Protein AF-A0A3A0BSH3-F1 (afdb_monomer_lite)

pLDDT: mean 90.12, std 13.42, range [35.97, 98.81]

Radius of gyration: 23.19 Å; chains: 1; bounding box: 46×60×59 Å

Structure (mmCIF, N/CA/C/O backbone):
data_AF-A0A3A0BSH3-F1
#
_entry.id   AF-A0A3A0BSH3-F1
#
loop_
_atom_site.group_PDB
_atom_site.id
_atom_site.type_symbol
_atom_site.label_atom_id
_atom_site.label_alt_id
_atom_site.label_comp_id
_atom_site.label_asym_id
_atom_site.label_entity_id
_atom_site.label_seq_id
_atom_site.pdbx_PDB_ins_code
_atom_site.Cartn_x
_atom_site.Cartn_y
_atom_site.Cartn_z
_atom_site.occupancy
_atom_site.B_iso_or_equiv
_atom_site.auth_seq_id
_atom_site.auth_comp_id
_atom_site.auth_asym_id
_atom_site.auth_atom_id
_atom_site.pdbx_PDB_model_num
ATOM 1 N N . TYR A 1 1 ? -1.072 -22.127 4.370 1.00 87.81 1 TYR A N 1
ATOM 2 C CA . TYR A 1 1 ? -0.669 -20.918 5.108 1.00 87.81 1 TYR A CA 1
ATOM 3 C C . TYR A 1 1 ? -0.714 -21.246 6.590 1.00 87.81 1 TYR A C 1
ATOM 5 O O . TYR A 1 1 ? -1.769 -21.129 7.189 1.00 87.81 1 TYR A O 1
ATOM 13 N N . GLY A 1 2 ? 0.358 -21.848 7.117 1.00 93.25 2 GLY A N 1
ATOM 14 C CA . GLY A 1 2 ? 0.383 -22.326 8.503 1.00 93.25 2 GLY A CA 1
ATOM 15 C C . GLY A 1 2 ? 0.693 -21.194 9.475 1.00 93.25 2 GLY A C 1
ATOM 16 O O . GLY A 1 2 ? 1.572 -20.386 9.187 1.00 93.25 2 GLY A O 1
ATOM 17 N N . ASP A 1 3 ? -0.007 -21.182 10.603 1.00 94.06 3 ASP A N 1
ATOM 18 C CA . ASP A 1 3 ? 0.190 -20.275 11.732 1.00 94.06 3 ASP A CA 1
ATOM 19 C C . ASP A 1 3 ? -0.023 -21.068 13.030 1.00 94.06 3 ASP A C 1
ATOM 21 O O . ASP A 1 3 ? -0.877 -21.957 13.085 1.00 94.06 3 ASP A O 1
ATOM 25 N N . SER A 1 4 ? 0.800 -20.808 14.042 1.00 94.75 4 SER A N 1
ATOM 26 C CA . SER A 1 4 ? 0.776 -21.496 15.334 1.00 94.75 4 SER A CA 1
ATOM 27 C C . SER A 1 4 ? 0.243 -20.631 16.477 1.00 94.75 4 SER A C 1
ATOM 29 O O . SER A 1 4 ? 0.078 -21.146 17.586 1.00 94.75 4 SER A O 1
ATOM 31 N N . ASN A 1 5 ? -0.043 -19.347 16.238 1.00 94.25 5 ASN A N 1
ATOM 32 C CA . ASN A 1 5 ? -0.574 -18.436 17.244 1.00 94.25 5 ASN A CA 1
ATOM 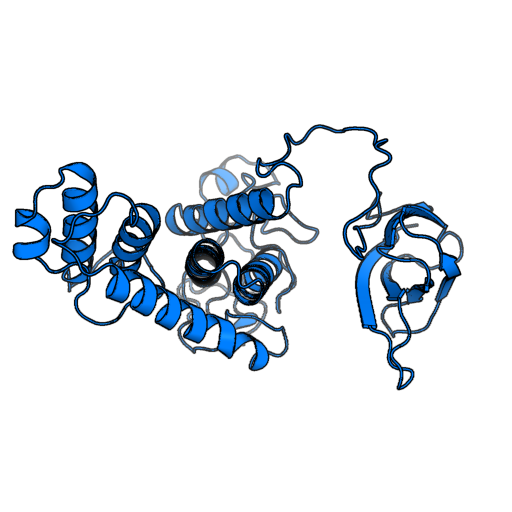33 C C . ASN A 1 5 ? -1.798 -17.699 16.702 1.00 94.25 5 ASN A C 1
ATOM 35 O O . ASN A 1 5 ? -1.663 -16.861 15.836 1.00 94.25 5 ASN A O 1
ATOM 39 N N . PHE A 1 6 ? -2.968 -17.957 17.288 1.00 95.81 6 PHE A N 1
ATOM 40 C CA . PHE A 1 6 ? -4.233 -17.353 16.846 1.00 95.81 6 PHE A CA 1
ATOM 41 C C . PHE A 1 6 ? -4.660 -16.136 17.681 1.00 95.81 6 PHE A C 1
ATOM 43 O O . PHE A 1 6 ? -5.832 -15.749 17.737 1.00 95.81 6 PHE A O 1
ATOM 50 N N . GLY A 1 7 ? -3.738 -15.609 18.489 1.00 96.19 7 GLY A N 1
ATOM 51 C CA . GLY A 1 7 ? -4.041 -14.596 19.488 1.00 96.19 7 GLY A CA 1
ATOM 52 C C . GLY A 1 7 ? -4.555 -13.297 18.872 1.00 96.19 7 GLY A C 1
ATOM 53 O O . GLY A 1 7 ? -5.453 -12.669 19.445 1.00 96.19 7 GLY A O 1
ATOM 54 N N . ASP A 1 8 ? -3.986 -12.887 17.751 1.00 97.19 8 ASP A N 1
ATOM 55 C CA . ASP A 1 8 ? -4.348 -11.692 17.004 1.00 97.19 8 ASP A CA 1
ATOM 56 C C . ASP A 1 8 ? -5.593 -11.887 16.133 1.00 97.19 8 ASP A C 1
ATOM 58 O O . ASP A 1 8 ? -6.403 -10.961 16.063 1.00 97.19 8 ASP A O 1
ATOM 62 N N . GLU A 1 9 ? -5.851 -13.085 15.602 1.00 98.06 9 GLU A N 1
ATOM 63 C CA . GLU A 1 9 ? -7.127 -13.437 14.962 1.00 98.06 9 GLU A CA 1
ATOM 64 C C . GLU A 1 9 ? -8.279 -13.274 15.945 1.00 98.06 9 GLU A C 1
ATOM 66 O O . GLU A 1 9 ? -9.290 -12.653 15.620 1.00 98.06 9 GLU A O 1
ATOM 71 N N . PHE A 1 10 ? -8.125 -13.769 17.179 1.00 98.00 10 PHE A N 1
ATOM 72 C CA . PHE A 1 10 ? -9.147 -13.577 18.205 1.00 98.00 10 PHE A CA 1
ATOM 73 C C . PHE A 1 10 ? -9.317 -12.099 18.585 1.00 98.00 10 PHE A C 1
ATOM 75 O O . PHE A 1 10 ? -10.436 -11.685 18.888 1.00 98.00 10 PHE A O 1
ATOM 82 N N . GLN A 1 11 ? -8.246 -11.289 18.570 1.00 97.94 11 GLN A N 1
ATOM 83 C CA . GLN A 1 11 ? -8.361 -9.837 18.791 1.00 97.94 11 GLN A CA 1
ATOM 84 C C . GLN A 1 11 ? -9.148 -9.164 17.663 1.00 97.94 11 GLN A C 1
ATOM 86 O O . GLN A 1 11 ? -10.048 -8.369 17.936 1.00 97.94 11 GLN A O 1
ATOM 91 N N . TRP A 1 12 ? -8.838 -9.502 16.410 1.00 98.56 12 TRP A N 1
ATOM 92 C CA . TRP A 1 12 ? -9.545 -8.973 15.250 1.00 98.56 12 TRP A CA 1
ATOM 93 C C . TRP A 1 12 ? -11.021 -9.385 15.267 1.00 98.56 12 TRP A C 1
ATOM 95 O O . TRP A 1 12 ? -11.895 -8.523 15.192 1.00 98.56 12 TRP A O 1
ATOM 105 N N . ALA A 1 13 ? -11.314 -10.668 15.483 1.00 98.69 13 ALA A N 1
ATOM 106 C CA . ALA A 1 13 ? -12.681 -11.175 15.559 1.00 98.69 13 ALA A CA 1
ATOM 107 C C . ALA A 1 13 ? -13.500 -10.484 16.661 1.00 98.69 13 ALA A C 1
ATOM 109 O O . ALA A 1 13 ? -14.645 -10.099 16.428 1.00 98.69 13 ALA A O 1
ATOM 110 N N . ALA A 1 14 ? -12.915 -10.277 17.845 1.00 98.50 14 ALA A N 1
ATOM 111 C CA . ALA A 1 14 ? -13.583 -9.574 18.937 1.00 98.50 14 ALA A CA 1
ATOM 112 C C . ALA A 1 14 ? -13.917 -8.120 18.578 1.00 98.50 14 ALA A C 1
ATOM 114 O O . ALA A 1 14 ? -15.020 -7.661 18.880 1.00 98.50 14 ALA A O 1
ATOM 115 N N . ALA A 1 15 ? -13.001 -7.417 17.903 1.00 98.38 15 ALA A N 1
ATOM 116 C CA . ALA A 1 15 ? -13.237 -6.062 17.416 1.00 98.38 15 ALA A CA 1
ATOM 117 C C . ALA A 1 15 ? -14.418 -6.013 16.434 1.00 98.38 15 ALA A C 1
ATOM 119 O O . ALA A 1 15 ? -15.350 -5.236 16.643 1.00 98.38 15 ALA A O 1
ATOM 120 N N . GLU A 1 16 ? -14.419 -6.866 15.407 1.00 98.62 16 GLU A N 1
ATOM 121 C CA . GLU A 1 16 ? -15.466 -6.861 14.374 1.00 98.62 16 GLU A CA 1
ATOM 122 C C . GLU A 1 16 ? -16.836 -7.272 14.926 1.00 98.62 16 GLU A C 1
ATOM 124 O O . GLU A 1 16 ? -17.854 -6.632 14.636 1.00 98.62 16 GLU A O 1
ATOM 129 N N . LEU A 1 17 ? -16.875 -8.307 15.773 1.00 98.56 17 LEU A N 1
ATOM 130 C CA . LEU A 1 17 ? -18.110 -8.760 16.413 1.00 98.56 17 LEU A CA 1
ATOM 131 C C . LEU A 1 17 ? -18.678 -7.682 17.336 1.00 98.56 17 LEU A C 1
ATOM 133 O O . LEU A 1 17 ? -19.883 -7.433 17.309 1.00 98.56 17 LEU A O 1
ATOM 137 N N . PHE A 1 18 ? -17.831 -6.993 18.101 1.00 98.19 18 PHE A N 1
ATOM 138 C CA . PHE A 1 18 ? -18.258 -5.872 18.934 1.00 98.19 18 PHE A CA 1
ATOM 139 C C . PHE A 1 18 ? -18.785 -4.697 18.109 1.00 98.19 18 PHE A C 1
ATOM 141 O O . PHE A 1 18 ? -19.864 -4.180 18.399 1.00 98.19 18 PHE A O 1
ATOM 148 N N . ILE A 1 19 ? -18.073 -4.295 17.052 1.00 98.00 19 ILE A N 1
ATOM 149 C CA . ILE A 1 19 ? -18.507 -3.211 16.160 1.00 98.00 19 ILE A CA 1
ATOM 150 C C . ILE A 1 19 ? -19.887 -3.517 15.575 1.00 98.00 19 ILE A C 1
ATOM 152 O O . ILE A 1 19 ? -20.744 -2.627 15.564 1.00 98.00 19 ILE A O 1
ATOM 156 N N . THR A 1 20 ? -20.090 -4.760 15.133 1.00 97.88 20 THR A N 1
ATOM 157 C CA . THR A 1 20 ? -21.297 -5.218 14.437 1.00 97.88 20 THR A CA 1
ATOM 158 C C . THR A 1 20 ? -22.486 -5.380 15.378 1.00 97.88 20 THR A C 1
ATOM 160 O O . THR A 1 20 ? -23.580 -4.907 15.085 1.00 97.88 20 THR A O 1
ATOM 163 N N . THR A 1 21 ? -22.285 -6.048 16.513 1.00 97.06 21 THR A N 1
ATOM 164 C CA . THR A 1 21 ? -23.382 -6.456 17.409 1.00 97.06 21 THR A CA 1
ATOM 165 C C . THR A 1 21 ? -23.625 -5.484 18.557 1.00 97.06 21 THR A C 1
ATOM 167 O O . THR A 1 21 ? -24.681 -5.535 19.179 1.00 97.06 21 THR A O 1
ATOM 170 N N . LYS A 1 22 ? -22.645 -4.621 18.857 1.00 94.81 22 LYS A N 1
ATOM 171 C CA . LYS A 1 22 ? -22.602 -3.766 20.054 1.00 94.81 22 LYS A CA 1
ATOM 172 C C . LYS A 1 22 ? -22.631 -4.541 21.378 1.00 94.81 22 LYS A C 1
ATOM 174 O O . LYS A 1 22 ? -22.924 -3.954 22.413 1.00 94.81 22 LYS A O 1
ATOM 179 N N . ALA A 1 23 ? -22.323 -5.840 21.362 1.00 96.88 23 ALA A N 1
ATOM 180 C CA . ALA A 1 23 ? -22.289 -6.663 22.565 1.00 96.88 23 ALA A CA 1
ATOM 181 C C . ALA A 1 23 ? -20.902 -6.633 23.228 1.00 96.88 23 ALA A C 1
ATOM 183 O O . ALA A 1 23 ? -19.929 -7.176 22.696 1.00 96.88 23 ALA A O 1
ATOM 184 N N . ASP A 1 24 ? -20.829 -6.058 24.431 1.00 96.88 24 ASP A N 1
ATOM 185 C CA . ASP A 1 24 ? -19.594 -5.940 25.225 1.00 96.88 24 ASP A CA 1
ATOM 186 C C . ASP A 1 24 ? -18.953 -7.300 25.548 1.00 96.88 24 ASP A C 1
ATOM 188 O O . ASP A 1 24 ? -17.743 -7.394 25.759 1.00 96.88 24 ASP A O 1
ATOM 192 N N . SER A 1 25 ? -19.738 -8.384 25.532 1.00 97.31 25 SER A N 1
ATOM 193 C CA . SER A 1 25 ? -19.260 -9.745 25.790 1.00 97.31 25 SER A CA 1
ATOM 194 C C . SER A 1 25 ? -18.081 -10.147 24.903 1.00 97.31 25 SER A C 1
ATOM 196 O O . SER A 1 25 ? -17.217 -10.894 25.356 1.00 97.31 25 SER A O 1
ATOM 198 N N . PHE A 1 26 ? -18.002 -9.643 23.667 1.00 98.00 26 PHE A N 1
ATOM 199 C CA . PHE A 1 26 ? -16.907 -9.976 22.753 1.00 98.00 26 PHE A CA 1
ATOM 200 C C . PHE A 1 26 ? -15.578 -9.334 23.164 1.00 98.00 26 PHE A C 1
ATOM 202 O O . PHE A 1 26 ? -14.556 -10.019 23.179 1.00 98.00 26 PHE A O 1
ATOM 209 N N . ILE A 1 27 ? -15.587 -8.062 23.574 1.00 96.88 27 ILE A N 1
ATOM 210 C CA . ILE A 1 27 ? -14.370 -7.370 24.031 1.00 96.88 27 ILE A CA 1
ATOM 211 C C . ILE A 1 27 ? -13.966 -7.759 25.457 1.00 96.88 27 ILE A C 1
ATOM 213 O O . ILE A 1 27 ? -12.786 -7.684 25.798 1.00 96.88 27 ILE A O 1
ATOM 217 N N . VAL A 1 28 ? -14.920 -8.224 26.273 1.00 95.69 28 VAL A N 1
ATOM 218 C CA . VAL A 1 28 ? -14.643 -8.832 27.584 1.00 95.69 28 VAL A CA 1
ATOM 219 C C . VAL A 1 28 ? -13.989 -10.203 27.418 1.00 95.69 28 VAL A C 1
ATOM 221 O O . VAL A 1 28 ? -12.996 -10.488 28.084 1.00 95.69 28 VAL A O 1
ATOM 224 N N . ALA A 1 29 ? -14.507 -11.044 26.514 1.00 96.19 29 ALA A N 1
ATOM 225 C CA . ALA A 1 29 ? -13.933 -12.362 26.241 1.00 96.19 29 ALA A CA 1
ATOM 226 C C . ALA A 1 29 ? -12.514 -12.261 25.662 1.00 96.19 29 ALA A C 1
ATOM 228 O O . ALA A 1 29 ? -11.638 -13.061 25.997 1.00 96.19 29 ALA A O 1
ATOM 229 N N . ARG A 1 30 ? -12.269 -11.261 24.810 1.00 97.44 30 ARG A N 1
ATOM 230 C CA . ARG A 1 30 ? -10.948 -10.985 24.253 1.00 97.44 30 ARG A CA 1
ATOM 231 C C . ARG A 1 30 ? -10.760 -9.488 24.054 1.00 97.44 30 ARG A C 1
ATOM 233 O O . ARG A 1 30 ? -11.388 -8.897 23.188 1.00 97.44 30 ARG A O 1
ATOM 240 N N . ASN A 1 31 ? -9.826 -8.899 24.799 1.00 97.12 31 ASN A N 1
ATOM 241 C CA . ASN A 1 31 ? -9.487 -7.486 24.647 1.00 97.12 31 ASN A CA 1
ATOM 242 C C . ASN A 1 31 ? -8.853 -7.226 23.260 1.00 97.12 31 ASN A C 1
ATOM 244 O O . ASN A 1 31 ? -7.717 -7.665 23.040 1.00 97.12 31 ASN A O 1
ATOM 248 N N . PRO A 1 32 ? -9.518 -6.483 22.352 1.00 97.38 32 PRO A N 1
ATOM 249 C CA . PRO A 1 32 ? -8.989 -6.210 21.017 1.00 97.38 32 PRO A CA 1
ATOM 250 C C . PRO A 1 32 ? -7.829 -5.199 21.020 1.00 97.38 32 PRO A C 1
ATOM 252 O O . PRO A 1 32 ? -7.179 -5.016 20.000 1.00 97.38 32 PRO A O 1
ATOM 255 N N . LEU A 1 33 ? -7.559 -4.533 22.151 1.00 97.44 33 LEU A N 1
ATOM 256 C CA . LEU A 1 33 ? -6.495 -3.531 22.318 1.00 97.44 33 LEU A CA 1
ATOM 257 C C . LEU A 1 33 ? -5.258 -4.064 23.058 1.00 97.44 33 LEU A C 1
ATOM 259 O O . LEU A 1 33 ? -4.375 -3.286 23.441 1.00 97.44 33 LEU A O 1
ATOM 263 N N . ALA A 1 34 ? -5.207 -5.377 23.300 1.00 95.62 34 ALA A N 1
ATOM 264 C CA . ALA A 1 34 ? -4.130 -6.023 24.035 1.00 95.62 34 ALA A CA 1
ATOM 265 C C . ALA A 1 34 ? -2.830 -6.104 23.217 1.00 95.62 34 ALA A C 1
ATOM 267 O O . ALA A 1 34 ? -2.822 -6.541 22.070 1.00 95.62 34 ALA A O 1
ATOM 268 N N . GLY A 1 35 ? -1.706 -5.769 23.856 1.00 93.75 35 GLY A N 1
ATOM 269 C CA . GLY A 1 35 ? -0.375 -5.881 23.256 1.00 93.75 35 GLY A CA 1
ATOM 270 C C . GLY A 1 35 ? -0.015 -4.738 22.302 1.00 93.75 35 GLY A C 1
ATOM 271 O O . GLY A 1 35 ? -0.539 -3.622 22.393 1.00 93.75 35 GLY A O 1
ATOM 272 N N . SER A 1 36 ? 0.953 -5.012 21.427 1.00 94.75 36 SER A N 1
ATOM 273 C CA . SER A 1 36 ? 1.423 -4.105 20.380 1.00 94.75 36 SER A CA 1
ATOM 274 C C . SER A 1 36 ? 0.796 -4.448 19.029 1.00 94.75 36 SER A C 1
ATOM 276 O O . SER A 1 36 ? 0.362 -5.572 18.785 1.00 94.75 36 SER A O 1
ATOM 278 N N . PHE A 1 37 ? 0.768 -3.460 18.139 1.00 96.88 37 PHE A N 1
ATOM 279 C CA . PHE A 1 37 ? 0.221 -3.599 16.794 1.00 96.88 37 PHE A CA 1
ATOM 280 C C . PHE A 1 37 ? 1.342 -3.500 15.769 1.00 96.88 37 PHE A C 1
ATOM 282 O O . PHE A 1 37 ? 2.171 -2.590 15.843 1.00 96.88 37 PHE A O 1
ATOM 289 N N . GLY A 1 38 ? 1.358 -4.447 14.836 1.00 94.00 38 GLY A N 1
ATOM 290 C CA . GLY A 1 38 ? 2.271 -4.470 13.698 1.00 94.00 38 GLY A CA 1
ATOM 291 C C . GLY A 1 38 ? 1.574 -4.075 12.400 1.00 94.00 38 GLY A C 1
ATOM 292 O O . GLY A 1 38 ? 0.361 -3.892 12.356 1.00 94.00 38 GLY A O 1
ATOM 293 N N . VAL A 1 39 ? 2.349 -3.955 11.324 1.00 94.75 39 VAL A N 1
ATOM 294 C CA . VAL A 1 39 ? 1.785 -3.879 9.970 1.00 94.75 39 VAL A CA 1
ATOM 295 C C . VAL A 1 39 ? 1.094 -5.214 9.666 1.00 94.75 39 VAL A C 1
ATOM 297 O O . VAL A 1 39 ? 1.717 -6.254 9.895 1.00 94.75 39 VAL A O 1
ATOM 300 N N . PRO A 1 40 ? -0.156 -5.215 9.170 1.00 94.75 40 PRO A N 1
ATOM 301 C CA . PRO A 1 40 ? -0.875 -6.457 8.953 1.00 94.75 40 PRO A CA 1
ATOM 302 C C . PRO A 1 40 ? -0.264 -7.287 7.820 1.00 94.75 40 PRO A C 1
ATOM 304 O O . PRO A 1 40 ? 0.194 -6.759 6.804 1.00 94.75 40 PRO A O 1
ATOM 307 N N . TRP A 1 41 ? -0.305 -8.603 7.995 1.00 93.56 41 TRP A N 1
ATOM 308 C CA . TRP A 1 41 ? -0.021 -9.620 6.983 1.00 93.56 41 TRP A CA 1
ATOM 309 C C . TRP A 1 41 ? -0.931 -10.831 7.235 1.00 93.56 41 TRP A C 1
ATOM 311 O O . TRP A 1 41 ? -1.762 -10.808 8.137 1.00 93.56 41 TRP A O 1
ATOM 321 N N . TRP A 1 42 ? -0.838 -11.880 6.416 1.00 93.00 42 TRP A N 1
ATOM 322 C CA . TRP A 1 42 ? -1.838 -12.957 6.444 1.00 93.00 42 TRP A CA 1
ATOM 323 C C . TRP A 1 42 ? -1.876 -13.781 7.744 1.00 93.00 42 TRP A C 1
ATOM 325 O O . TRP A 1 42 ? -2.918 -14.367 8.004 1.00 93.00 42 TRP A O 1
ATOM 335 N N . GLY A 1 43 ? -0.789 -13.832 8.522 1.00 93.62 43 GLY A N 1
ATOM 336 C CA . GLY A 1 43 ? -0.722 -14.462 9.857 1.00 93.62 43 GLY A CA 1
ATOM 337 C C . GLY A 1 43 ? -0.409 -13.450 10.964 1.00 93.62 43 GLY A C 1
ATOM 338 O O . GLY A 1 43 ? 0.316 -13.737 11.906 1.00 93.62 43 GLY A O 1
ATOM 339 N N . GLY A 1 44 ? -0.797 -12.191 10.751 1.00 96.19 44 GLY A N 1
ATOM 340 C CA . GLY A 1 44 ? -0.593 -11.098 11.694 1.00 96.19 44 GLY A CA 1
ATOM 341 C C . GLY A 1 44 ? -1.649 -10.030 11.471 1.00 96.19 44 GLY A C 1
ATOM 342 O O . GLY A 1 44 ? -1.437 -9.113 10.677 1.00 96.19 44 GLY A O 1
ATOM 343 N N . VAL A 1 45 ? -2.799 -10.155 12.128 1.00 97.25 45 VAL A N 1
ATOM 344 C CA . VAL A 1 45 ? -4.049 -9.487 11.721 1.00 97.25 45 VAL A CA 1
ATOM 345 C C . VAL A 1 45 ? -4.631 -8.520 12.752 1.00 97.25 45 VAL A C 1
ATOM 347 O O . VAL A 1 45 ? -5.605 -7.830 12.452 1.00 97.25 45 VAL A O 1
ATOM 350 N N . ASN A 1 46 ? -4.040 -8.383 13.944 1.00 96.25 46 ASN A N 1
ATOM 351 C CA . ASN A 1 46 ? -4.617 -7.537 15.004 1.00 96.25 46 ASN A CA 1
ATOM 352 C C . ASN A 1 46 ? -4.810 -6.066 14.595 1.00 96.25 46 ASN A C 1
ATOM 354 O O . ASN A 1 46 ? -5.765 -5.417 15.026 1.00 96.25 46 ASN A O 1
ATOM 358 N N . ALA A 1 47 ? -3.938 -5.534 13.737 1.00 97.94 47 ALA A N 1
ATOM 359 C CA . ALA A 1 47 ? -4.058 -4.170 13.239 1.00 97.94 47 ALA A CA 1
ATOM 360 C C . ALA A 1 47 ? -5.304 -3.951 12.367 1.00 97.94 47 ALA A C 1
ATOM 362 O O . ALA A 1 47 ? -5.806 -2.831 12.330 1.00 97.94 47 ALA A O 1
ATOM 363 N N . LEU A 1 48 ? -5.853 -4.994 11.732 1.00 98.31 48 LEU A N 1
ATOM 364 C CA . LEU A 1 48 ? -7.106 -4.888 10.978 1.00 98.31 48 LEU A CA 1
ATOM 365 C C . LEU A 1 48 ? -8.269 -4.529 11.912 1.00 98.31 48 LEU A C 1
ATOM 367 O O . LEU A 1 48 ? -8.983 -3.562 11.654 1.00 98.31 48 LEU A O 1
ATOM 371 N N . GLY A 1 49 ? -8.375 -5.210 13.058 1.00 98.06 49 GLY A N 1
ATOM 372 C CA . GLY A 1 49 ? -9.364 -4.875 14.087 1.00 98.06 49 GLY A CA 1
ATOM 373 C C . GLY A 1 49 ? -9.162 -3.476 14.668 1.00 98.06 49 GLY A C 1
ATOM 374 O O . GLY A 1 49 ? -10.130 -2.748 14.892 1.00 98.06 49 GLY A O 1
ATOM 375 N N . LEU A 1 50 ? -7.906 -3.051 14.850 1.00 98.50 50 LEU A N 1
ATOM 376 C CA . LEU A 1 50 ? -7.593 -1.684 15.271 1.00 98.50 50 LEU A CA 1
ATOM 377 C C . LEU A 1 50 ? -8.079 -0.637 14.255 1.00 98.50 50 LEU A C 1
ATOM 379 O O . LEU A 1 50 ? -8.607 0.398 14.666 1.00 98.50 50 LEU A O 1
ATOM 383 N N . TYR A 1 51 ? -7.922 -0.887 12.952 1.00 98.31 51 TYR A N 1
ATOM 384 C CA . TYR A 1 51 ? -8.390 0.023 11.900 1.00 98.31 51 TYR A CA 1
ATOM 385 C C . TYR A 1 51 ? -9.916 0.136 11.897 1.00 98.31 51 TYR A C 1
ATOM 387 O O . TYR A 1 51 ? -10.439 1.252 11.886 1.00 98.31 51 TYR A O 1
ATOM 395 N N . SER A 1 52 ? -10.631 -0.986 11.997 1.00 98.19 52 SER A N 1
ATOM 396 C CA . SER A 1 52 ? -12.096 -0.997 12.090 1.00 98.19 52 SER A CA 1
ATOM 397 C C . SER A 1 52 ? -12.590 -0.241 13.326 1.00 98.19 52 SER A C 1
ATOM 399 O O . SER A 1 52 ? -13.484 0.603 13.233 1.00 98.19 52 SER A O 1
ATOM 401 N N . LEU A 1 53 ? -11.956 -0.454 14.483 1.00 98.12 53 LEU A N 1
ATOM 402 C CA . LEU A 1 53 ? -12.268 0.285 15.711 1.00 98.12 53 LEU A CA 1
ATOM 403 C C . LEU A 1 53 ? -12.003 1.789 15.566 1.00 98.12 53 LEU A C 1
ATOM 405 O O . LEU A 1 53 ? -12.808 2.604 16.016 1.00 98.12 53 LEU A O 1
ATOM 409 N N . ALA A 1 54 ? -10.899 2.176 14.924 1.00 97.31 54 ALA A N 1
ATOM 410 C CA . ALA A 1 54 ? -10.582 3.577 14.667 1.00 97.31 54 ALA A CA 1
ATOM 411 C C . ALA A 1 54 ? -11.610 4.239 13.736 1.00 97.31 54 ALA A C 1
ATOM 413 O O . ALA A 1 54 ? -12.044 5.360 14.010 1.00 97.31 54 ALA A O 1
ATOM 414 N N . PHE A 1 55 ? -12.038 3.539 12.683 1.00 96.12 55 PHE A N 1
ATOM 415 C CA . PHE A 1 55 ? -13.047 4.022 11.742 1.00 96.12 55 PHE A CA 1
ATOM 416 C C . PHE A 1 55 ? -14.418 4.206 12.409 1.00 96.12 55 PHE A C 1
ATOM 418 O O . PHE A 1 55 ? -15.064 5.241 12.244 1.00 96.12 55 PHE A O 1
ATOM 425 N N . HIS A 1 56 ? -14.838 3.247 13.236 1.00 96.06 56 HIS A N 1
ATOM 426 C CA . HIS A 1 56 ? -16.127 3.288 13.930 1.00 96.06 56 HIS A CA 1
ATOM 427 C C . HIS A 1 56 ? -16.104 4.045 15.266 1.00 96.06 56 HIS A C 1
ATOM 429 O O . HIS A 1 56 ? -17.115 4.050 15.968 1.00 96.06 56 HIS A O 1
ATOM 435 N N . ARG A 1 57 ? -14.996 4.718 15.611 1.00 94.44 57 ARG A N 1
ATOM 436 C CA . ARG A 1 57 ? -14.730 5.302 16.940 1.00 94.44 57 ARG A CA 1
ATOM 437 C C . ARG A 1 57 ? -15.854 6.178 17.493 1.00 94.44 57 ARG A C 1
ATOM 439 O O . ARG A 1 57 ? -16.115 6.132 18.689 1.00 94.44 57 ARG A O 1
ATOM 446 N N . ALA A 1 58 ? -16.519 6.961 16.644 1.00 92.06 58 ALA A N 1
ATOM 447 C CA . ALA A 1 58 ? -17.616 7.844 17.056 1.00 92.06 58 ALA A CA 1
ATOM 448 C C . ALA A 1 58 ? -18.889 7.090 17.490 1.00 92.06 58 ALA A C 1
ATOM 450 O O . ALA A 1 58 ? -19.710 7.642 18.214 1.00 92.06 58 ALA A O 1
ATOM 451 N N . ALA A 1 59 ? -19.050 5.842 17.047 1.00 92.00 59 ALA A N 1
ATOM 452 C CA . ALA A 1 59 ? -20.185 4.975 17.355 1.00 92.00 59 ALA A CA 1
ATOM 453 C C . ALA A 1 59 ? -19.831 3.876 18.375 1.00 92.00 59 ALA A C 1
ATOM 455 O O . ALA A 1 59 ? -20.596 2.920 18.542 1.00 92.00 59 ALA A O 1
ATOM 456 N N . LEU A 1 60 ? -18.657 3.963 19.011 1.00 92.88 60 LEU A N 1
ATOM 457 C CA . LEU A 1 60 ? -18.269 3.069 20.098 1.00 92.88 60 LEU A CA 1
ATOM 458 C C . LEU A 1 60 ? -18.761 3.658 21.425 1.00 92.88 60 LEU A C 1
ATOM 460 O O . LEU A 1 60 ? -18.611 4.852 21.675 1.00 92.88 60 LEU A O 1
ATOM 464 N N . GLY A 1 61 ? -19.366 2.817 22.264 1.00 88.56 61 GLY A N 1
ATOM 465 C CA . GLY A 1 61 ? -19.744 3.191 23.626 1.00 88.56 61 GLY A CA 1
ATOM 466 C C . GLY A 1 61 ? -18.534 3.269 24.564 1.00 88.56 61 GLY A C 1
ATOM 467 O O . GLY A 1 61 ? -17.395 3.031 24.167 1.00 88.56 61 GLY A O 1
ATOM 468 N N . SER A 1 62 ? -18.786 3.535 25.845 1.00 92.50 62 SER A N 1
ATOM 469 C CA . SER A 1 62 ? -17.747 3.615 26.885 1.00 92.50 62 SER A CA 1
ATOM 470 C C . SER A 1 62 ? -17.091 2.274 27.234 1.00 92.50 62 SER A C 1
ATOM 472 O O . SER A 1 62 ? -16.155 2.249 28.027 1.00 92.50 62 SER A O 1
ATOM 474 N N . ALA A 1 63 ? -17.576 1.166 26.670 1.00 93.69 63 ALA A N 1
ATOM 475 C CA . ALA A 1 63 ? -17.073 -0.179 26.938 1.00 93.69 63 ALA A CA 1
ATOM 476 C C . ALA A 1 63 ? -15.652 -0.425 26.397 1.00 93.69 63 ALA A C 1
ATOM 478 O O . ALA A 1 63 ? -14.989 -1.372 26.814 1.00 93.69 63 ALA A O 1
ATOM 479 N N . ILE A 1 64 ? -15.161 0.428 25.489 1.00 96.00 64 ILE A N 1
ATOM 480 C CA . ILE A 1 64 ? -13.820 0.323 24.912 1.00 96.00 64 ILE A CA 1
ATOM 481 C C . ILE A 1 64 ? -13.077 1.660 24.960 1.00 96.00 64 ILE A C 1
ATOM 483 O O . ILE A 1 64 ? -13.643 2.728 24.724 1.00 96.00 64 ILE A O 1
ATOM 487 N N . ASP A 1 65 ? -11.776 1.599 25.242 1.00 96.56 65 ASP A N 1
ATOM 488 C CA . ASP A 1 65 ? -10.928 2.784 25.338 1.00 96.56 65 ASP A CA 1
ATOM 489 C C . ASP A 1 65 ? -10.602 3.360 23.948 1.00 96.56 65 ASP A C 1
ATOM 491 O O . ASP A 1 65 ? -9.680 2.934 23.243 1.00 96.56 65 ASP A O 1
ATOM 495 N N . THR A 1 66 ? -11.362 4.386 23.563 1.00 96.25 66 THR A N 1
ATOM 496 C CA . THR A 1 66 ? -11.169 5.109 22.300 1.00 96.25 66 THR A CA 1
ATOM 497 C C . THR A 1 66 ? -9.872 5.918 22.248 1.00 96.25 66 THR A C 1
ATOM 499 O O . THR A 1 66 ? -9.347 6.145 21.154 1.00 96.25 66 THR A O 1
ATOM 502 N N . THR A 1 67 ? -9.304 6.299 23.395 1.00 96.62 67 THR A N 1
ATOM 503 C CA . THR A 1 67 ? -8.000 6.977 23.465 1.00 96.62 67 THR A CA 1
ATOM 504 C C . THR A 1 67 ? -6.882 5.992 23.152 1.00 96.62 67 THR A C 1
ATOM 506 O O . THR A 1 67 ? -5.963 6.309 22.391 1.00 96.62 67 THR A O 1
ATOM 509 N N . ARG A 1 68 ? -6.981 4.766 23.675 1.00 97.38 68 ARG A N 1
ATOM 510 C CA . ARG A 1 68 ? -6.040 3.683 23.375 1.00 97.38 68 ARG A CA 1
ATOM 511 C C . ARG A 1 68 ? -6.061 3.277 21.902 1.00 97.38 68 ARG A C 1
ATOM 513 O O . ARG A 1 68 ? -4.989 3.035 21.353 1.00 97.38 68 ARG A O 1
ATOM 520 N N . ILE A 1 69 ? -7.230 3.251 21.256 1.00 98.12 69 ILE A N 1
ATOM 521 C CA . ILE A 1 69 ? -7.349 3.007 19.804 1.00 98.12 69 ILE A CA 1
ATOM 522 C C . ILE A 1 69 ? -6.510 4.025 19.019 1.00 98.12 69 ILE A C 1
ATOM 524 O O . ILE A 1 69 ? -5.656 3.656 18.212 1.00 98.12 69 ILE A O 1
ATOM 528 N N . VAL A 1 70 ? -6.709 5.318 19.295 1.00 97.56 70 VAL A N 1
ATOM 529 C CA . VAL A 1 70 ? -5.985 6.392 18.600 1.00 97.56 70 VAL A CA 1
ATOM 530 C C . VAL A 1 70 ? -4.487 6.316 18.889 1.00 97.56 70 VAL A C 1
ATOM 532 O O . VAL A 1 70 ? -3.681 6.376 17.962 1.00 97.56 70 VAL A O 1
ATOM 535 N N . SER A 1 71 ? -4.089 6.145 20.153 1.00 97.94 71 SER A N 1
ATOM 536 C CA . SER A 1 71 ? -2.669 6.097 20.513 1.00 97.94 71 SER A CA 1
ATOM 537 C C . SER A 1 71 ? -1.950 4.879 19.924 1.00 97.94 71 SER A C 1
ATOM 539 O O . SER A 1 71 ? -0.816 5.019 19.471 1.00 97.94 71 SER A O 1
ATOM 541 N N . ALA A 1 72 ? -2.605 3.713 19.852 1.00 98.25 72 ALA A N 1
ATOM 542 C CA . ALA A 1 72 ? -2.067 2.512 19.211 1.00 98.25 72 ALA A CA 1
ATOM 543 C C . ALA A 1 72 ? -1.776 2.742 17.725 1.00 98.25 72 ALA A C 1
ATOM 545 O O . ALA A 1 72 ? -0.661 2.491 17.264 1.00 98.25 72 ALA A O 1
ATOM 546 N N . LEU A 1 73 ? -2.769 3.258 16.995 1.00 98.25 73 LEU A N 1
ATOM 547 C CA . LEU A 1 73 ? -2.665 3.471 15.556 1.00 98.25 73 LEU A CA 1
ATOM 548 C C . LEU A 1 73 ? -1.612 4.533 15.228 1.00 98.25 73 LEU A C 1
ATOM 550 O O . LEU A 1 73 ? -0.775 4.328 14.349 1.00 98.25 73 LEU A O 1
ATOM 554 N N . LEU A 1 74 ? -1.594 5.637 15.980 1.00 98.06 74 LEU A N 1
ATOM 555 C CA . LEU A 1 74 ? -0.577 6.671 15.802 1.00 98.06 74 LEU A CA 1
ATOM 556 C C . LEU A 1 74 ? 0.817 6.184 16.185 1.00 98.06 74 LEU A C 1
ATOM 558 O O . LEU A 1 74 ? 1.775 6.574 15.527 1.00 98.06 74 LEU A O 1
ATOM 562 N N . SER A 1 75 ? 0.959 5.328 17.198 1.00 97.44 75 SER A N 1
ATOM 563 C CA . SER A 1 75 ? 2.265 4.757 17.538 1.00 97.44 75 SER A CA 1
ATOM 564 C C . SER A 1 75 ? 2.818 3.898 16.400 1.00 97.44 75 SER A C 1
ATOM 566 O O . SER A 1 75 ? 3.991 4.043 16.061 1.00 97.44 75 SER A O 1
ATOM 568 N N . LEU A 1 76 ? 1.985 3.047 15.787 1.00 96.56 76 LEU A N 1
ATOM 569 C CA . LEU A 1 76 ? 2.371 2.252 14.618 1.00 96.56 76 LEU A CA 1
ATOM 570 C C . LEU A 1 76 ? 2.755 3.161 13.439 1.00 96.56 76 LEU A C 1
ATOM 572 O O . LEU A 1 76 ? 3.847 3.041 12.887 1.00 96.56 76 LEU A O 1
ATOM 576 N N . ALA A 1 77 ? 1.886 4.109 13.081 1.00 97.19 77 ALA A N 1
ATOM 577 C CA . ALA A 1 77 ? 2.090 4.963 11.915 1.00 97.19 77 ALA A CA 1
ATOM 578 C C . ALA A 1 77 ? 3.286 5.918 12.058 1.00 97.19 77 ALA A C 1
ATOM 580 O O . ALA A 1 77 ? 4.010 6.136 11.089 1.00 97.19 77 ALA A O 1
ATOM 581 N N . ARG A 1 78 ? 3.536 6.472 13.254 1.00 95.88 78 ARG A N 1
ATOM 582 C CA . ARG A 1 78 ? 4.722 7.311 13.509 1.00 95.88 78 ARG A CA 1
ATOM 583 C C . ARG A 1 78 ? 6.007 6.505 13.357 1.00 95.88 78 ARG A C 1
ATOM 585 O O . ARG A 1 78 ? 6.907 6.962 12.665 1.00 95.88 78 ARG A O 1
ATOM 592 N N . GLY A 1 79 ? 6.046 5.277 13.883 1.00 92.69 79 GLY A N 1
ATOM 593 C CA . GLY A 1 79 ? 7.190 4.379 13.696 1.00 92.69 79 GLY A CA 1
ATOM 594 C C . GLY A 1 79 ? 7.513 4.104 12.221 1.00 92.69 79 GLY A C 1
ATOM 595 O O . GLY A 1 79 ? 8.680 3.992 11.856 1.00 92.69 79 GLY A O 1
ATOM 596 N N . LEU A 1 80 ? 6.494 4.052 11.357 1.00 93.62 80 LEU A N 1
ATOM 597 C CA . LEU A 1 80 ? 6.664 3.922 9.906 1.00 93.62 80 LEU A CA 1
ATOM 598 C C . LEU A 1 80 ? 7.112 5.231 9.241 1.00 93.62 80 LEU A C 1
ATOM 600 O O . LEU A 1 80 ? 8.061 5.244 8.462 1.00 93.62 80 LEU A O 1
ATOM 604 N N . ARG A 1 81 ? 6.446 6.347 9.544 1.00 92.00 81 ARG A N 1
ATOM 605 C CA . ARG A 1 81 ? 6.737 7.653 8.938 1.00 92.00 81 ARG A CA 1
ATOM 606 C C . ARG A 1 81 ? 8.130 8.164 9.305 1.00 92.00 81 ARG A C 1
ATOM 608 O O . ARG A 1 81 ? 8.847 8.650 8.436 1.00 92.00 81 ARG A O 1
ATOM 615 N N . ASP A 1 82 ? 8.525 8.052 10.570 1.00 88.69 82 ASP A N 1
ATOM 616 C CA . ASP A 1 82 ? 9.791 8.608 11.076 1.00 88.69 82 ASP A CA 1
ATOM 617 C C . ASP A 1 82 ? 11.016 7.888 10.478 1.00 88.69 82 ASP A C 1
ATOM 619 O O . ASP A 1 82 ? 12.144 8.373 10.512 1.00 88.69 82 ASP A O 1
ATOM 623 N N . ASN A 1 83 ? 10.770 6.737 9.865 1.00 79.62 83 ASN A N 1
ATOM 624 C CA . ASN A 1 83 ? 11.740 5.911 9.181 1.00 79.62 83 ASN A CA 1
ATOM 625 C C . ASN A 1 83 ? 12.064 6.431 7.757 1.00 79.62 83 ASN A C 1
ATOM 627 O O . ASN A 1 83 ? 13.169 6.198 7.271 1.00 79.62 83 ASN A O 1
ATOM 631 N N . VAL A 1 84 ? 11.186 7.219 7.119 1.00 76.12 84 VAL A N 1
ATOM 632 C CA . VAL A 1 84 ? 11.343 7.720 5.732 1.00 76.12 84 VAL A CA 1
ATOM 633 C C . VAL A 1 84 ? 12.689 8.408 5.478 1.00 76.12 84 VAL A C 1
ATOM 635 O O . VAL A 1 84 ? 13.300 8.209 4.430 1.00 76.12 84 VAL A O 1
ATOM 638 N N . THR A 1 85 ? 13.183 9.207 6.426 1.00 75.19 85 THR A N 1
ATOM 639 C CA . THR A 1 85 ? 14.440 9.968 6.285 1.00 75.19 85 THR A CA 1
ATOM 640 C C . THR A 1 85 ? 15.691 9.089 6.302 1.00 75.19 85 THR A C 1
ATOM 642 O O . THR A 1 85 ? 16.771 9.551 5.943 1.00 75.19 85 THR A O 1
ATOM 645 N N . ARG A 1 86 ? 15.561 7.816 6.694 1.00 77.81 86 ARG A N 1
ATOM 646 C CA . ARG A 1 86 ? 16.667 6.850 6.763 1.00 77.81 86 ARG A CA 1
ATOM 647 C C . ARG A 1 86 ? 16.925 6.147 5.432 1.00 77.81 86 ARG A C 1
ATOM 649 O O . ARG A 1 86 ? 17.934 5.458 5.298 1.00 77.81 86 ARG A O 1
ATOM 656 N N . SER A 1 87 ? 16.021 6.290 4.466 1.00 75.50 87 SER A N 1
ATOM 657 C CA . SER A 1 87 ? 16.134 5.699 3.136 1.00 75.50 87 SER A CA 1
ATOM 658 C C . SER A 1 87 ? 16.561 6.754 2.120 1.00 75.50 87 SER A C 1
ATOM 660 O O . SER A 1 87 ? 15.941 7.808 2.021 1.00 75.50 87 SER A O 1
ATOM 662 N N . ALA A 1 88 ? 17.571 6.447 1.300 1.00 70.50 88 ALA A N 1
ATOM 663 C CA . ALA A 1 88 ? 18.008 7.326 0.209 1.00 70.50 88 ALA A CA 1
ATOM 664 C C . ALA A 1 88 ? 16.909 7.566 -0.849 1.00 70.50 88 ALA A C 1
ATOM 666 O O . ALA A 1 88 ? 16.920 8.581 -1.538 1.00 70.50 88 ALA A O 1
ATOM 667 N N . TYR A 1 89 ? 15.939 6.651 -0.959 1.00 69.56 89 TYR A N 1
ATOM 668 C CA . TYR A 1 89 ? 14.765 6.800 -1.828 1.00 69.56 89 TYR A CA 1
ATOM 669 C C . TYR A 1 89 ? 13.581 7.483 -1.127 1.00 69.56 89 TYR A C 1
ATOM 671 O O . TYR A 1 89 ? 12.500 7.576 -1.718 1.00 69.56 89 TYR A O 1
ATOM 679 N N . HIS A 1 90 ? 13.770 7.923 0.125 1.00 78.50 90 HIS A N 1
ATOM 680 C CA . HIS A 1 90 ? 12.717 8.404 1.014 1.00 78.50 90 HIS A CA 1
ATOM 681 C C . HIS A 1 90 ? 11.524 7.444 1.004 1.00 78.50 90 HIS A C 1
ATOM 683 O O . HIS A 1 90 ? 10.436 7.795 0.564 1.00 78.50 90 HIS A O 1
ATOM 689 N N . LEU A 1 91 ? 11.775 6.190 1.381 1.00 81.38 91 LEU A N 1
ATOM 690 C CA . LEU A 1 91 ? 10.771 5.128 1.437 1.00 81.38 91 LEU A CA 1
ATOM 691 C C . LEU A 1 91 ? 10.533 4.714 2.882 1.00 81.38 91 LEU A C 1
ATOM 693 O O . LEU A 1 91 ? 11.470 4.671 3.678 1.00 81.38 91 LEU A O 1
ATOM 697 N N . VAL A 1 92 ? 9.287 4.358 3.180 1.00 84.19 92 VAL A N 1
ATOM 698 C CA . VAL A 1 92 ? 8.913 3.659 4.417 1.00 84.19 92 VAL A CA 1
ATOM 699 C C . VAL A 1 92 ? 9.385 2.206 4.336 1.00 84.19 92 VAL A C 1
ATOM 701 O O . VAL A 1 92 ? 9.904 1.654 5.302 1.00 84.19 92 VAL A O 1
ATOM 704 N N . MET A 1 93 ? 9.245 1.616 3.149 1.00 85.12 93 MET A N 1
ATOM 705 C CA . MET A 1 93 ? 9.717 0.283 2.813 1.00 85.12 93 MET A CA 1
ATOM 706 C C . MET A 1 93 ? 11.249 0.206 2.706 1.00 85.12 93 MET A C 1
ATOM 708 O O . MET A 1 93 ? 11.895 1.076 2.118 1.00 85.12 93 MET A O 1
ATOM 712 N N . GLY A 1 94 ? 11.825 -0.905 3.174 1.00 75.31 94 GLY A N 1
ATOM 713 C CA . GLY A 1 94 ? 13.213 -1.297 2.909 1.00 75.31 94 GLY A CA 1
ATOM 714 C C . GLY A 1 94 ? 14.209 -0.923 4.008 1.00 75.31 94 GLY A C 1
ATOM 715 O O . GLY A 1 94 ? 15.421 -0.991 3.789 1.00 75.31 94 GLY A O 1
ATOM 716 N N . ILE A 1 95 ? 13.711 -0.545 5.184 1.00 75.69 95 ILE A N 1
ATOM 717 C CA . ILE A 1 95 ? 14.512 -0.128 6.341 1.00 75.69 95 ILE A CA 1
ATOM 718 C C . ILE A 1 95 ? 14.789 -1.321 7.252 1.00 75.69 95 ILE A C 1
ATOM 720 O O . ILE A 1 95 ? 15.903 -1.466 7.760 1.00 75.69 95 ILE A O 1
ATOM 724 N N . SER A 1 96 ? 13.809 -2.209 7.418 1.00 80.44 96 SER A N 1
ATOM 725 C CA . SER A 1 96 ? 13.984 -3.467 8.136 1.00 80.44 96 SER A CA 1
ATOM 726 C C . SER A 1 96 ? 14.542 -4.554 7.217 1.00 80.44 96 SER A C 1
ATOM 728 O O . SER A 1 96 ? 14.303 -4.576 6.009 1.00 80.44 96 SER A O 1
ATOM 730 N N . ASN A 1 97 ? 15.261 -5.517 7.791 1.00 71.81 97 ASN A N 1
ATOM 731 C CA . ASN A 1 97 ? 15.595 -6.750 7.075 1.00 71.81 97 ASN A CA 1
ATOM 732 C C . ASN A 1 97 ? 14.335 -7.551 6.705 1.00 71.81 97 ASN A C 1
ATOM 734 O O . ASN A 1 97 ? 14.348 -8.234 5.689 1.00 71.81 97 ASN A O 1
ATOM 738 N N . GLY A 1 98 ? 13.256 -7.420 7.485 1.00 80.06 98 GLY A N 1
ATOM 739 C CA . GLY A 1 98 ? 11.972 -8.084 7.237 1.00 80.06 98 GLY A CA 1
ATOM 740 C C . GLY A 1 98 ? 11.110 -7.440 6.148 1.00 80.06 98 GLY A C 1
ATOM 741 O O . GLY A 1 98 ? 10.072 -7.993 5.813 1.00 80.06 98 GLY A O 1
ATOM 742 N N . ASP A 1 99 ? 11.528 -6.303 5.589 1.00 89.31 99 ASP A N 1
ATOM 743 C CA . ASP A 1 99 ? 10.776 -5.635 4.525 1.00 89.31 99 ASP A CA 1
ATOM 744 C C . ASP A 1 99 ? 10.935 -6.387 3.191 1.00 89.31 99 ASP A C 1
ATOM 746 O O . ASP A 1 99 ? 9.968 -6.629 2.478 1.00 89.31 99 ASP A O 1
ATOM 750 N N . PHE A 1 100 ? 12.148 -6.835 2.856 1.00 93.94 100 PHE A N 1
ATOM 751 C CA . PHE A 1 100 ? 12.406 -7.583 1.621 1.00 93.94 100 PHE A CA 1
ATOM 752 C C . PHE A 1 100 ? 12.311 -9.094 1.851 1.00 93.94 100 PHE A C 1
ATOM 754 O O . PHE A 1 100 ? 13.306 -9.746 2.165 1.00 93.94 100 PHE A O 1
ATOM 761 N N . VAL A 1 101 ? 11.107 -9.635 1.676 1.00 95.06 101 VAL A N 1
ATOM 762 C CA . VAL A 1 101 ? 10.755 -11.059 1.800 1.00 95.06 101 VAL A CA 1
ATOM 763 C C . VAL A 1 101 ? 9.754 -11.462 0.705 1.00 95.06 101 VAL A C 1
ATOM 765 O O . VAL A 1 101 ? 9.426 -10.660 -0.171 1.00 95.06 101 VAL A O 1
ATOM 768 N N . TRP A 1 102 ? 9.243 -12.696 0.741 1.00 96.62 102 TRP A N 1
ATOM 769 C CA . TRP A 1 102 ? 8.145 -13.122 -0.133 1.00 96.62 102 TRP A CA 1
ATOM 770 C C . TRP A 1 102 ? 6.916 -12.229 0.094 1.00 96.62 102 TRP A C 1
ATOM 772 O O . TRP A 1 102 ? 6.361 -12.197 1.191 1.00 96.62 102 TRP A O 1
ATOM 782 N N . GLY A 1 103 ? 6.493 -11.503 -0.944 1.00 97.19 103 GLY A N 1
ATOM 783 C CA . GLY A 1 103 ? 5.384 -10.550 -0.846 1.00 97.19 103 GLY A CA 1
ATOM 784 C C . GLY A 1 103 ? 5.795 -9.191 -0.268 1.00 97.19 103 GLY A C 1
ATOM 785 O O . GLY A 1 103 ? 4.966 -8.503 0.325 1.00 97.19 103 GLY A O 1
ATOM 786 N N . SER A 1 104 ? 7.058 -8.786 -0.427 1.00 97.31 104 SER A N 1
ATOM 787 C CA . SER A 1 104 ? 7.579 -7.483 0.007 1.00 97.31 104 SER A CA 1
ATOM 788 C C . SER A 1 104 ? 6.769 -6.291 -0.518 1.00 97.31 104 SER A C 1
ATOM 790 O O . SER A 1 104 ? 6.542 -5.321 0.207 1.00 97.31 104 SER A O 1
ATOM 792 N N . ASN A 1 105 ? 6.220 -6.372 -1.730 1.00 97.94 105 ASN A N 1
ATOM 793 C CA . ASN A 1 105 ? 5.333 -5.330 -2.249 1.00 97.94 105 ASN A CA 1
ATOM 794 C C . ASN A 1 105 ? 4.023 -5.210 -1.453 1.00 97.94 105 ASN A C 1
ATOM 796 O O . ASN A 1 105 ? 3.508 -4.106 -1.267 1.00 97.94 105 ASN A O 1
ATOM 800 N N . ALA A 1 106 ? 3.501 -6.317 -0.923 1.00 97.31 106 ALA A N 1
ATOM 801 C CA . ALA A 1 106 ? 2.341 -6.283 -0.038 1.00 97.31 106 ALA A CA 1
ATOM 802 C C . ALA A 1 106 ? 2.681 -5.683 1.330 1.00 97.31 106 ALA A C 1
ATOM 804 O O . ALA A 1 106 ? 1.830 -5.030 1.929 1.00 97.31 106 ALA A O 1
ATOM 805 N N . ILE A 1 107 ? 3.918 -5.843 1.812 1.00 96.75 107 ILE A N 1
ATOM 806 C CA . ILE A 1 107 ? 4.392 -5.143 3.015 1.00 96.75 107 ILE A CA 1
ATOM 807 C C . ILE A 1 107 ? 4.363 -3.633 2.774 1.00 96.75 107 ILE A C 1
ATOM 809 O O . ILE A 1 107 ? 3.766 -2.909 3.570 1.00 96.75 107 ILE A O 1
ATOM 813 N N . ALA A 1 108 ? 4.910 -3.157 1.650 1.00 96.38 108 ALA A N 1
ATOM 814 C CA . ALA A 1 108 ? 4.874 -1.737 1.298 1.00 96.38 108 ALA A CA 1
ATOM 815 C C . ALA A 1 108 ? 3.433 -1.193 1.220 1.00 96.38 108 ALA A C 1
ATOM 817 O O . ALA A 1 108 ? 3.144 -0.123 1.762 1.00 96.38 108 ALA A O 1
ATOM 818 N N . ALA A 1 109 ? 2.511 -1.947 0.612 1.00 98.25 109 ALA A N 1
ATOM 819 C CA . ALA A 1 109 ? 1.102 -1.568 0.526 1.00 98.25 109 ALA A CA 1
ATOM 820 C C . ALA A 1 109 ? 0.398 -1.565 1.902 1.00 98.25 109 ALA A C 1
ATOM 822 O O . ALA A 1 109 ? -0.334 -0.628 2.218 1.00 98.25 109 ALA A O 1
ATOM 823 N N . ASN A 1 110 ? 0.648 -2.555 2.766 1.00 98.12 110 ASN A N 1
ATOM 824 C CA . ASN A 1 110 ? 0.070 -2.596 4.116 1.00 98.12 110 ASN A CA 1
ATOM 825 C C . ASN A 1 110 ? 0.643 -1.504 5.038 1.00 98.12 110 ASN A C 1
ATOM 827 O O . ASN A 1 110 ? -0.095 -0.923 5.836 1.00 98.12 110 ASN A O 1
ATOM 831 N N . GLN A 1 111 ? 1.928 -1.159 4.900 1.00 97.56 111 GLN A N 1
ATOM 832 C CA . GLN A 1 111 ? 2.520 0.011 5.561 1.00 97.56 111 GLN A CA 1
ATOM 833 C C . GLN A 1 111 ? 1.793 1.299 5.144 1.00 97.56 111 GLN A C 1
ATOM 835 O O . GLN A 1 111 ? 1.418 2.102 6.001 1.00 97.56 111 GLN A O 1
ATOM 840 N N . SER A 1 112 ? 1.537 1.479 3.842 1.00 98.00 112 SER A N 1
ATOM 841 C CA . SER A 1 112 ? 0.773 2.621 3.325 1.00 98.00 112 SER A CA 1
ATOM 842 C C . SER A 1 112 ? -0.656 2.655 3.856 1.00 98.00 112 SER A C 1
ATOM 844 O O . SER A 1 112 ? -1.139 3.726 4.214 1.00 98.00 112 SER A O 1
ATOM 846 N N . MET A 1 113 ? -1.324 1.505 3.972 1.00 98.31 113 MET A N 1
ATOM 847 C CA . MET A 1 113 ? -2.653 1.418 4.581 1.00 98.31 113 MET A CA 1
ATOM 848 C C . MET A 1 113 ? -2.639 1.932 6.030 1.00 98.31 113 MET A C 1
ATOM 850 O O . MET A 1 113 ? -3.458 2.782 6.374 1.00 98.31 113 MET A O 1
ATOM 854 N N . ALA A 1 114 ? -1.669 1.517 6.853 1.00 97.94 114 ALA A N 1
ATOM 855 C CA . ALA A 1 114 ? -1.519 2.002 8.232 1.00 97.94 114 ALA A CA 1
ATOM 856 C C . ALA A 1 114 ? -1.307 3.527 8.312 1.00 97.94 114 ALA A C 1
ATOM 858 O O . ALA A 1 114 ? -1.887 4.211 9.159 1.00 97.94 114 ALA A O 1
ATOM 859 N N . LEU A 1 115 ? -0.482 4.069 7.414 1.00 98.38 115 LEU A N 1
ATOM 860 C CA . LEU A 1 115 ? -0.207 5.503 7.319 1.00 98.38 115 LEU A CA 1
ATOM 861 C C . LEU A 1 115 ? -1.459 6.291 6.916 1.00 98.38 115 LEU A C 1
ATOM 863 O O . LEU A 1 115 ? -1.774 7.309 7.530 1.00 98.38 115 LEU A O 1
ATOM 867 N N . LEU A 1 116 ? -2.222 5.799 5.940 1.00 98.38 116 LEU A N 1
ATOM 868 C CA . LEU A 1 116 ? -3.466 6.439 5.508 1.00 98.38 116 LEU A CA 1
ATOM 869 C C . LEU A 1 116 ? -4.523 6.439 6.618 1.00 98.38 116 LEU A C 1
ATOM 871 O O . LEU A 1 116 ? -5.197 7.449 6.807 1.00 98.38 116 LEU A O 1
ATOM 875 N N . GLN A 1 117 ? -4.612 5.374 7.419 1.00 97.88 117 GLN A N 1
ATOM 876 C CA . GLN A 1 117 ? -5.470 5.343 8.610 1.00 97.88 117 GLN A CA 1
ATOM 877 C C . GLN A 1 117 ? -5.099 6.460 9.607 1.00 97.88 117 GLN A C 1
ATOM 879 O O . GLN A 1 117 ? -5.973 7.170 10.109 1.00 97.88 117 GLN A O 1
ATOM 884 N N . ALA A 1 118 ? -3.804 6.694 9.846 1.00 97.75 118 ALA A N 1
ATOM 885 C CA . ALA A 1 118 ? -3.348 7.807 10.683 1.00 97.75 118 ALA A CA 1
ATOM 886 C C . ALA A 1 118 ? -3.625 9.185 10.057 1.00 97.75 118 ALA A C 1
ATOM 888 O O . ALA A 1 118 ? -4.025 10.110 10.774 1.00 97.75 118 ALA A O 1
ATOM 889 N N . TYR A 1 119 ? -3.476 9.327 8.736 1.00 97.38 119 TYR A N 1
ATOM 890 C CA . TYR A 1 119 ? -3.872 10.539 8.015 1.00 97.38 119 TYR A CA 1
ATOM 891 C C . TYR A 1 119 ? -5.370 10.826 8.184 1.00 97.38 119 TYR A C 1
ATOM 893 O O . TYR A 1 119 ? -5.736 11.955 8.504 1.00 97.38 119 TYR A O 1
ATOM 901 N N . TYR A 1 120 ? -6.247 9.826 8.050 1.00 93.94 120 TYR A N 1
ATOM 902 C CA . TYR A 1 120 ? -7.687 10.020 8.245 1.00 93.94 120 TYR A CA 1
ATOM 903 C C . TYR A 1 120 ? -8.034 10.508 9.656 1.00 93.94 120 TYR A C 1
ATOM 905 O O . TYR A 1 120 ? -8.923 11.349 9.803 1.00 93.94 120 TYR A O 1
ATOM 913 N N . LEU A 1 121 ? -7.314 10.033 10.678 1.00 90.75 121 LEU A N 1
ATOM 914 C CA . LEU A 1 121 ? -7.524 10.458 12.063 1.00 90.75 121 LEU A CA 1
ATOM 915 C C . LEU A 1 121 ? -7.009 11.868 12.366 1.00 90.75 121 LEU A C 1
ATOM 917 O O . LEU A 1 121 ? -7.610 12.569 13.176 1.00 90.75 121 LEU A O 1
ATOM 921 N N . THR A 1 122 ? -5.879 12.260 11.779 1.00 93.88 122 THR A N 1
ATOM 922 C CA . THR A 1 122 ? -5.120 13.447 12.224 1.00 93.88 122 THR A CA 1
ATOM 923 C C . THR A 1 122 ? -5.090 14.582 11.218 1.00 93.88 122 THR A C 1
ATOM 925 O O . THR A 1 122 ? -4.853 15.722 11.602 1.00 93.88 122 THR A O 1
ATOM 928 N N . ARG A 1 123 ? -5.292 14.269 9.936 1.00 92.50 123 ARG A N 1
ATOM 929 C CA . ARG A 1 123 ? -5.027 15.144 8.786 1.00 92.50 123 ARG A CA 1
ATOM 930 C C . ARG A 1 123 ? -3.575 15.616 8.679 1.00 92.50 123 ARG A C 1
ATOM 932 O O . ARG A 1 123 ? -3.284 16.523 7.907 1.00 92.50 123 ARG A O 1
ATOM 939 N N . ASP A 1 124 ? -2.654 14.965 9.389 1.00 92.25 124 ASP A N 1
ATOM 940 C CA . ASP A 1 124 ? -1.221 15.204 9.253 1.00 92.25 124 ASP A CA 1
ATOM 941 C C . ASP A 1 124 ? -0.736 14.647 7.905 1.00 92.25 124 ASP A C 1
ATOM 943 O O . ASP A 1 124 ? -0.615 13.434 7.701 1.00 92.25 124 ASP A O 1
ATOM 947 N N . VAL A 1 125 ? -0.469 15.561 6.969 1.00 92.62 125 VAL A N 1
ATOM 948 C CA . VAL A 1 125 ? -0.058 15.260 5.589 1.00 92.62 125 VAL A CA 1
ATOM 949 C C . VAL A 1 125 ? 1.255 14.483 5.503 1.00 92.62 125 VAL A C 1
ATOM 951 O O . VAL A 1 125 ? 1.513 13.840 4.487 1.00 92.62 125 VAL A O 1
ATOM 954 N N . SER A 1 126 ? 2.070 14.470 6.563 1.00 91.88 126 SER A N 1
ATOM 955 C CA . SER A 1 126 ? 3.299 13.675 6.585 1.00 91.88 126 SER A CA 1
ATOM 956 C C . SER A 1 126 ? 3.024 12.171 6.461 1.00 91.88 126 SER A C 1
ATOM 958 O O . SER A 1 126 ? 3.802 11.462 5.822 1.00 91.88 126 SER A O 1
ATOM 960 N N . PHE A 1 127 ? 1.892 11.682 6.982 1.00 95.75 127 PHE A N 1
ATOM 961 C CA . PHE A 1 127 ? 1.479 10.289 6.799 1.00 95.75 127 PHE A CA 1
ATOM 962 C C . PHE A 1 127 ? 1.040 9.998 5.360 1.00 95.75 127 PHE A C 1
ATOM 964 O O . PHE A 1 127 ? 1.405 8.961 4.808 1.00 95.75 127 PHE A O 1
ATOM 971 N N . LEU A 1 128 ? 0.305 10.924 4.733 1.00 95.19 128 LEU A N 1
ATOM 972 C CA . LEU A 1 128 ? -0.105 10.806 3.331 1.00 95.19 128 LEU A CA 1
ATOM 973 C C . LEU A 1 128 ? 1.114 10.755 2.403 1.00 95.19 128 LEU A C 1
ATOM 975 O O . LEU A 1 128 ? 1.205 9.868 1.558 1.00 95.19 128 LEU A O 1
ATOM 979 N N . HIS A 1 129 ? 2.080 11.657 2.595 1.00 92.88 129 HIS A N 1
ATOM 980 C CA . HIS A 1 129 ? 3.308 11.672 1.801 1.00 92.88 129 HIS A CA 1
ATOM 981 C C . HIS A 1 129 ? 4.109 10.376 1.965 1.00 92.88 129 HIS A C 1
ATOM 983 O O . HIS A 1 129 ? 4.569 9.819 0.972 1.00 92.88 129 HIS A O 1
ATOM 989 N N . ALA A 1 130 ? 4.229 9.853 3.188 1.00 93.81 130 ALA A N 1
ATOM 990 C CA . ALA A 1 130 ? 4.892 8.574 3.436 1.00 93.81 130 ALA A CA 1
ATOM 991 C C . ALA A 1 130 ? 4.179 7.403 2.724 1.00 93.81 130 ALA A C 1
ATOM 993 O O . ALA A 1 130 ? 4.830 6.562 2.103 1.00 93.81 130 ALA A O 1
ATOM 994 N N . ALA A 1 131 ? 2.840 7.372 2.743 1.00 96.44 131 ALA A N 1
ATOM 995 C CA . ALA A 1 131 ? 2.060 6.364 2.023 1.00 96.44 131 ALA A CA 1
ATOM 996 C C . ALA A 1 131 ? 2.240 6.467 0.498 1.00 96.44 131 ALA A C 1
ATOM 998 O O . ALA A 1 131 ? 2.392 5.443 -0.175 1.00 96.44 131 ALA A O 1
ATOM 999 N N . GLN A 1 132 ? 2.264 7.693 -0.038 1.00 95.00 132 GLN A N 1
ATOM 1000 C CA . GLN A 1 132 ? 2.493 7.956 -1.457 1.00 95.00 132 GLN A CA 1
ATOM 1001 C C . GLN A 1 132 ? 3.893 7.530 -1.901 1.00 95.00 132 GLN A C 1
ATOM 1003 O O . GLN A 1 132 ? 4.033 6.969 -2.977 1.00 95.00 132 GLN A O 1
ATOM 1008 N N . GLN A 1 133 ? 4.924 7.722 -1.078 1.00 92.50 133 GLN A N 1
ATOM 1009 C CA . GLN A 1 133 ? 6.282 7.279 -1.412 1.00 92.50 133 GLN A CA 1
ATOM 1010 C C . GLN A 1 133 ? 6.369 5.758 -1.606 1.00 92.50 133 GLN A C 1
ATOM 1012 O O . GLN A 1 133 ? 7.046 5.293 -2.523 1.00 92.50 133 GLN A O 1
ATOM 1017 N N . ASN A 1 134 ? 5.657 4.980 -0.787 1.00 95.38 134 ASN A N 1
ATOM 1018 C CA . ASN A 1 134 ? 5.537 3.536 -0.988 1.00 95.38 134 ASN A CA 1
ATOM 1019 C C . ASN A 1 134 ? 4.732 3.200 -2.256 1.00 95.38 134 ASN A C 1
ATOM 1021 O O . ASN A 1 134 ? 5.101 2.272 -2.969 1.00 95.38 134 ASN A O 1
ATOM 1025 N N . LEU A 1 135 ? 3.682 3.961 -2.589 1.00 96.31 135 LEU A N 1
ATOM 1026 C CA . LEU A 1 135 ? 2.972 3.783 -3.861 1.00 96.31 135 LEU A CA 1
ATOM 1027 C C . LEU A 1 135 ? 3.876 4.104 -5.066 1.00 96.31 135 LEU A C 1
ATOM 1029 O O . LEU A 1 135 ? 3.927 3.324 -6.010 1.00 96.31 135 LEU A O 1
ATOM 1033 N N . ASP A 1 136 ? 4.660 5.184 -5.011 1.00 94.50 136 ASP A N 1
ATOM 1034 C CA . ASP A 1 136 ? 5.655 5.525 -6.035 1.00 94.50 136 ASP A CA 1
ATOM 1035 C C . ASP A 1 136 ? 6.673 4.388 -6.212 1.00 94.50 136 ASP A C 1
ATOM 1037 O O . ASP A 1 136 ? 7.041 4.053 -7.339 1.00 94.50 136 ASP A O 1
ATOM 1041 N N . TYR A 1 137 ? 7.119 3.774 -5.109 1.00 95.38 137 TYR A N 1
ATOM 1042 C CA . TYR A 1 137 ? 7.983 2.593 -5.131 1.00 95.38 137 TYR A CA 1
ATOM 1043 C C . TYR A 1 137 ? 7.328 1.428 -5.877 1.00 95.38 137 TYR A C 1
ATOM 1045 O O . TYR A 1 137 ? 7.965 0.856 -6.764 1.00 95.38 137 TYR A O 1
ATOM 1053 N N . LEU A 1 138 ? 6.063 1.114 -5.578 1.00 97.56 138 LEU A N 1
ATOM 1054 C CA . LEU A 1 138 ? 5.321 0.042 -6.251 1.00 97.56 138 LEU A CA 1
ATOM 1055 C C . LEU A 1 138 ? 5.158 0.304 -7.758 1.00 97.56 138 LEU A C 1
ATOM 1057 O O . LEU A 1 138 ? 5.168 -0.634 -8.555 1.00 97.56 138 LEU A O 1
ATOM 1061 N N . LEU A 1 139 ? 5.058 1.577 -8.148 1.00 96.81 139 LEU A N 1
ATOM 1062 C CA . LEU A 1 139 ? 4.814 2.020 -9.523 1.00 96.81 139 LEU A CA 1
ATOM 1063 C C . LEU A 1 139 ? 6.086 2.379 -10.315 1.00 96.81 139 LEU A C 1
ATOM 1065 O O . LEU A 1 139 ? 5.986 2.854 -11.447 1.00 96.81 139 LEU A O 1
ATOM 1069 N N . GLY A 1 140 ? 7.282 2.142 -9.764 1.00 94.38 140 GLY A N 1
ATOM 1070 C CA . GLY A 1 140 ? 8.538 2.231 -10.524 1.00 94.38 140 GLY A CA 1
ATOM 1071 C C . GLY A 1 140 ? 9.666 3.050 -9.904 1.00 94.38 140 GLY A C 1
ATOM 1072 O O . GLY A 1 140 ? 10.780 3.022 -10.429 1.00 94.38 140 GLY A O 1
ATOM 1073 N N . ARG A 1 141 ? 9.448 3.759 -8.787 1.00 92.56 141 ARG A N 1
ATOM 1074 C CA . ARG A 1 141 ? 10.515 4.483 -8.067 1.00 92.56 141 ARG A CA 1
ATOM 1075 C C . ARG A 1 141 ? 11.281 3.550 -7.128 1.00 92.56 141 ARG A C 1
ATOM 1077 O O . ARG A 1 141 ? 11.286 3.719 -5.910 1.00 92.56 141 ARG A O 1
ATOM 1084 N N . ASN A 1 142 ? 11.916 2.542 -7.712 1.00 92.88 142 ASN A N 1
ATOM 1085 C CA . ASN A 1 142 ? 12.619 1.485 -6.996 1.00 92.88 142 ASN A CA 1
ATOM 1086 C C . ASN A 1 142 ? 13.934 1.100 -7.692 1.00 92.88 142 ASN A C 1
ATOM 1088 O O . ASN A 1 142 ? 14.212 1.516 -8.815 1.00 92.88 142 ASN A O 1
ATOM 1092 N N . ALA A 1 143 ? 14.744 0.280 -7.020 1.00 92.12 143 ALA A N 1
ATOM 1093 C CA . ALA A 1 143 ? 16.093 -0.078 -7.465 1.00 92.12 143 ALA A CA 1
ATOM 1094 C C . ALA A 1 143 ? 16.150 -0.926 -8.754 1.00 92.12 143 ALA A C 1
ATOM 1096 O O . ALA A 1 143 ? 17.236 -1.134 -9.294 1.00 92.12 143 ALA A O 1
ATOM 1097 N N . VAL A 1 144 ? 15.012 -1.434 -9.240 1.00 94.12 144 VAL A N 1
ATOM 1098 C CA . VAL A 1 144 ? 14.921 -2.249 -10.466 1.00 94.12 144 VAL A CA 1
ATOM 1099 C C . VAL A 1 144 ? 14.159 -1.548 -11.599 1.00 94.12 144 VAL A C 1
ATOM 1101 O O . VAL A 1 144 ? 14.131 -2.044 -12.732 1.00 94.12 144 VAL A O 1
ATOM 1104 N N . GLY A 1 145 ? 13.571 -0.382 -11.307 1.00 94.81 145 GLY A N 1
ATOM 1105 C CA . GLY A 1 145 ? 12.819 0.460 -12.234 1.00 94.81 145 GLY A CA 1
ATOM 1106 C C . GLY A 1 145 ? 11.525 -0.161 -12.766 1.00 94.81 145 GLY A C 1
ATOM 1107 O O . GLY A 1 145 ? 10.976 0.366 -13.729 1.00 94.81 145 GLY A O 1
ATOM 1108 N N . PHE A 1 146 ? 11.071 -1.285 -12.202 1.00 97.69 146 PHE A N 1
ATOM 1109 C CA . PHE A 1 146 ? 9.833 -1.951 -12.611 1.00 97.69 146 PHE A CA 1
ATOM 1110 C C . PHE A 1 146 ? 8.627 -1.299 -11.943 1.00 97.69 146 PHE A C 1
ATOM 1112 O O . PHE A 1 146 ? 8.638 -1.089 -10.731 1.00 97.69 146 PHE A O 1
ATOM 1119 N N . CYS A 1 147 ? 7.567 -1.049 -12.706 1.00 98.25 147 CYS A N 1
ATOM 1120 C CA . CYS A 1 147 ? 6.233 -0.997 -12.128 1.00 98.25 147 CYS A CA 1
ATOM 1121 C C . CYS A 1 147 ? 5.825 -2.438 -11.823 1.00 98.25 147 CYS A C 1
ATOM 1123 O O . CYS A 1 147 ? 5.713 -3.255 -12.733 1.00 98.25 147 CYS A O 1
ATOM 1125 N N . PHE A 1 148 ? 5.614 -2.752 -10.547 1.00 98.75 148 PHE A N 1
ATOM 1126 C CA . PHE A 1 148 ? 5.293 -4.115 -10.126 1.00 98.75 148 PHE A CA 1
ATOM 1127 C C . PHE A 1 148 ? 3.842 -4.519 -10.415 1.00 98.75 148 PHE A C 1
ATOM 1129 O O . PHE A 1 148 ? 3.446 -5.639 -10.094 1.00 98.75 148 PHE A O 1
ATOM 1136 N N . VAL A 1 149 ? 3.046 -3.620 -10.999 1.00 98.69 149 VAL A N 1
ATOM 1137 C CA . VAL A 1 149 ? 1.664 -3.878 -11.400 1.00 98.69 149 VAL A CA 1
ATOM 1138 C C . VAL A 1 149 ? 1.618 -4.177 -12.895 1.00 98.69 149 VAL A C 1
ATOM 1140 O O . VAL A 1 149 ? 2.111 -3.389 -13.706 1.00 98.69 149 VAL A O 1
ATOM 1143 N N . THR A 1 150 ? 1.014 -5.305 -13.264 1.00 98.19 150 THR A N 1
ATOM 1144 C CA . THR A 1 150 ? 0.842 -5.693 -14.669 1.00 98.19 150 THR A CA 1
ATOM 1145 C C . THR A 1 150 ? 0.019 -4.656 -15.439 1.00 98.19 150 THR A C 1
ATOM 1147 O O . THR A 1 150 ? -0.936 -4.076 -14.914 1.00 98.19 150 THR A O 1
ATOM 1150 N N . GLY A 1 151 ? 0.387 -4.408 -16.699 1.00 94.00 151 GLY A N 1
ATOM 1151 C CA . GLY A 1 151 ? -0.324 -3.474 -17.582 1.00 94.00 151 GLY A CA 1
ATOM 1152 C C . GLY A 1 151 ? -0.175 -1.984 -17.238 1.00 94.00 151 GLY A C 1
ATOM 1153 O O . GLY A 1 151 ? -0.865 -1.162 -17.835 1.00 94.00 151 GLY A O 1
ATOM 1154 N N . LEU A 1 152 ? 0.699 -1.611 -16.292 1.00 92.62 152 LEU A N 1
ATOM 1155 C CA . LEU A 1 152 ? 0.917 -0.220 -15.881 1.00 92.62 152 LEU A CA 1
ATOM 1156 C C . LEU A 1 152 ? 2.395 0.186 -15.919 1.00 92.62 152 LEU A C 1
ATOM 1158 O O . LEU A 1 152 ? 3.287 -0.579 -15.567 1.00 92.62 152 LEU A O 1
ATOM 1162 N N . GLY A 1 153 ? 2.647 1.452 -16.253 1.00 91.50 153 GLY A N 1
ATOM 1163 C CA . GLY A 1 153 ? 3.989 2.035 -16.265 1.00 91.50 153 GLY A CA 1
ATOM 1164 C C . GLY A 1 153 ? 4.800 1.699 -17.520 1.00 91.50 153 GLY A C 1
ATOM 1165 O O . GLY A 1 153 ? 4.377 0.946 -18.387 1.00 91.50 153 GLY A O 1
ATOM 1166 N N . SER A 1 154 ? 5.991 2.291 -17.635 1.00 91.19 154 SER A N 1
ATOM 1167 C CA . SER A 1 154 ? 6.873 2.122 -18.804 1.00 91.19 154 SER A CA 1
ATOM 1168 C C . SER A 1 154 ? 7.716 0.841 -18.772 1.00 91.19 154 SER A C 1
ATOM 1170 O O . SER A 1 154 ? 8.398 0.530 -19.742 1.00 91.19 154 SER A O 1
ATOM 1172 N N . LYS A 1 155 ? 7.731 0.146 -17.631 1.00 96.31 155 LYS A N 1
ATOM 1173 C CA . LYS A 1 155 ? 8.421 -1.131 -17.413 1.00 96.31 155 LYS A CA 1
ATOM 1174 C C . LYS A 1 155 ? 7.562 -2.003 -16.479 1.00 96.31 155 LYS A C 1
ATOM 1176 O O . LYS A 1 155 ? 7.903 -2.124 -15.302 1.00 96.31 155 LYS A O 1
ATOM 1181 N N . PRO A 1 156 ? 6.394 -2.475 -16.947 1.00 96.81 156 PRO A N 1
ATOM 1182 C CA . PRO A 1 156 ? 5.480 -3.294 -16.150 1.00 96.81 156 PRO A CA 1
ATOM 1183 C C . PRO A 1 156 ? 6.067 -4.678 -15.855 1.00 96.81 156 PRO A C 1
ATOM 1185 O O . PRO A 1 156 ? 6.943 -5.150 -16.579 1.00 96.81 156 PRO A O 1
ATOM 1188 N N . THR A 1 157 ? 5.522 -5.355 -14.846 1.00 98.06 157 THR A N 1
ATOM 1189 C CA . THR A 1 157 ? 5.595 -6.818 -14.735 1.00 98.06 157 THR A CA 1
ATOM 1190 C C . THR A 1 157 ? 4.935 -7.446 -15.964 1.00 98.06 157 THR A C 1
ATOM 1192 O O . THR A 1 157 ? 3.737 -7.239 -16.182 1.00 98.06 157 THR A O 1
ATOM 1195 N N . MET A 1 158 ? 5.687 -8.222 -16.747 1.00 98.19 158 MET A N 1
ATOM 1196 C CA . MET A 1 158 ? 5.199 -8.845 -17.982 1.00 98.19 158 MET A CA 1
ATOM 1197 C C . MET A 1 158 ? 5.058 -10.360 -17.889 1.00 98.19 158 MET A C 1
ATOM 1199 O O . MET A 1 158 ? 4.227 -10.933 -18.588 1.00 98.19 158 MET A O 1
ATOM 1203 N N . ARG A 1 159 ? 5.832 -11.029 -17.032 1.00 98.06 159 ARG A N 1
ATOM 1204 C CA . ARG A 1 159 ? 5.855 -12.497 -16.940 1.00 98.06 159 ARG A CA 1
ATOM 1205 C C . ARG A 1 159 ? 5.570 -12.974 -15.513 1.00 98.06 159 ARG A C 1
ATOM 1207 O O . ARG A 1 159 ? 6.390 -13.697 -14.945 1.00 98.06 159 ARG A O 1
ATOM 1214 N N . PRO A 1 160 ? 4.427 -12.580 -14.914 1.00 98.50 160 PRO A N 1
ATOM 1215 C CA . PRO A 1 160 ? 4.086 -12.994 -13.559 1.00 98.50 160 PRO A CA 1
ATOM 1216 C C . PRO A 1 160 ? 3.907 -14.512 -13.482 1.00 98.50 160 PRO A C 1
ATOM 1218 O O . PRO A 1 160 ? 3.383 -15.122 -14.415 1.00 98.50 160 PRO A O 1
ATOM 1221 N N . HIS A 1 161 ? 4.233 -15.116 -12.338 1.00 98.75 161 HIS A N 1
ATOM 1222 C CA . HIS A 1 161 ? 3.837 -16.487 -12.005 1.00 98.75 161 HIS A CA 1
ATOM 1223 C C . HIS A 1 161 ? 2.314 -16.537 -11.749 1.00 98.75 161 HIS A C 1
ATOM 1225 O O . HIS A 1 161 ? 1.836 -16.578 -10.619 1.00 98.75 161 HIS A O 1
ATOM 1231 N N . HIS A 1 162 ? 1.530 -16.454 -12.825 1.00 98.56 162 HIS A N 1
ATOM 1232 C CA . HIS A 1 162 ? 0.068 -16.409 -12.870 1.00 98.56 162 HIS A CA 1
ATOM 1233 C C . HIS A 1 162 ? -0.521 -17.270 -14.008 1.00 98.56 162 HIS A C 1
ATOM 1235 O O . HIS A 1 162 ? -0.489 -16.891 -15.178 1.00 98.56 162 HIS A O 1
ATOM 1241 N N . ARG A 1 163 ? -1.078 -18.443 -13.670 1.00 98.38 163 ARG A N 1
ATOM 1242 C CA . ARG A 1 163 ? -1.453 -19.493 -14.648 1.00 98.38 163 ARG A CA 1
ATOM 1243 C C . ARG A 1 163 ? -2.299 -19.000 -15.828 1.00 98.38 163 ARG A C 1
ATOM 1245 O O . ARG A 1 163 ? -1.932 -19.350 -16.945 1.00 98.38 163 ARG A O 1
ATOM 1252 N N . PRO A 1 164 ? -3.365 -18.197 -15.631 1.00 98.06 164 PRO A N 1
ATOM 1253 C CA . PRO A 1 164 ? -4.122 -17.633 -16.745 1.00 98.06 164 PRO A CA 1
ATOM 1254 C C . PRO A 1 164 ? -3.245 -16.865 -17.743 1.00 98.06 164 PRO A C 1
ATOM 1256 O O . PRO A 1 164 ? -3.229 -17.243 -18.908 1.00 98.06 164 PRO A O 1
ATOM 1259 N N . SER A 1 165 ? -2.437 -15.905 -17.271 1.00 97.06 165 SER A N 1
ATOM 1260 C CA . SER A 1 165 ? -1.565 -15.081 -18.131 1.00 97.06 165 SER A CA 1
ATOM 1261 C C . SER A 1 165 ? -0.502 -15.881 -18.888 1.00 97.06 165 SER A C 1
ATOM 1263 O O . SER A 1 165 ? 0.058 -15.399 -19.860 1.00 97.06 165 SER A O 1
ATOM 1265 N N . GLN A 1 166 ? -0.143 -17.074 -18.409 1.00 95.94 166 GLN A N 1
ATOM 1266 C CA . GLN A 1 166 ? 0.858 -17.919 -19.065 1.00 95.94 166 GLN A CA 1
ATOM 1267 C C . GLN A 1 166 ? 0.246 -18.907 -20.057 1.00 95.94 166 GLN A C 1
ATOM 1269 O O . GLN A 1 166 ? 0.939 -19.379 -20.960 1.00 95.94 166 GLN A O 1
ATOM 1274 N N . ALA A 1 167 ? -1.020 -19.273 -19.855 1.00 96.50 167 ALA A N 1
ATOM 1275 C CA . ALA A 1 167 ? -1.698 -20.310 -20.621 1.00 96.50 167 ALA A CA 1
ATOM 1276 C C . ALA A 1 167 ? -2.550 -19.758 -21.771 1.00 96.50 167 ALA A C 1
ATOM 1278 O O . ALA A 1 167 ? -2.867 -20.508 -22.690 1.00 96.50 167 ALA A O 1
ATOM 1279 N N . ASP A 1 168 ? -2.939 -18.483 -21.724 1.00 94.69 168 ASP A N 1
ATOM 1280 C CA . ASP A 1 168 ? -3.873 -17.881 -22.682 1.00 94.69 168 ASP A CA 1
ATOM 1281 C C . ASP A 1 168 ? -3.256 -17.545 -24.054 1.00 94.69 168 ASP A C 1
ATOM 1283 O O . ASP A 1 168 ? -3.991 -17.290 -25.008 1.00 94.69 168 ASP A O 1
ATOM 1287 N N . GLY A 1 169 ? -1.925 -17.588 -24.181 1.00 90.75 169 GLY A N 1
ATOM 1288 C CA . GLY A 1 169 ? -1.209 -17.265 -25.419 1.00 90.75 169 GLY A CA 1
ATOM 1289 C C . GLY A 1 169 ? -1.195 -15.770 -25.760 1.00 90.75 169 GLY A C 1
ATOM 1290 O O . GLY A 1 169 ? -0.797 -15.408 -26.870 1.00 90.75 169 GLY A O 1
ATOM 1291 N N . ILE A 1 170 ? -1.619 -14.908 -24.833 1.00 92.81 170 ILE A N 1
ATOM 1292 C CA . ILE A 1 170 ? -1.597 -13.453 -24.974 1.00 92.81 170 ILE A CA 1
ATOM 1293 C C . ILE A 1 170 ? -0.235 -12.944 -24.488 1.00 92.81 170 ILE A C 1
ATOM 1295 O O . ILE A 1 170 ? 0.296 -13.395 -23.479 1.00 92.81 170 ILE A O 1
ATOM 1299 N N . ALA A 1 171 ? 0.363 -12.014 -25.238 1.00 91.12 171 ALA A N 1
ATOM 1300 C CA . ALA A 1 171 ? 1.666 -11.455 -24.875 1.00 91.12 171 ALA A CA 1
ATOM 1301 C C . ALA A 1 171 ? 1.605 -10.632 -23.576 1.00 91.12 171 ALA A C 1
ATOM 1303 O O . ALA A 1 171 ? 2.524 -10.694 -22.759 1.00 91.12 171 ALA A O 1
ATOM 1304 N N . ASP A 1 172 ? 0.523 -9.873 -23.398 1.00 95.00 172 ASP A N 1
ATOM 1305 C CA . ASP A 1 172 ? 0.284 -9.068 -22.207 1.00 95.00 172 ASP A CA 1
ATOM 1306 C C . ASP A 1 172 ? -0.402 -9.906 -21.118 1.00 95.00 172 ASP A C 1
ATOM 1308 O O . ASP A 1 172 ? -1.428 -10.538 -21.385 1.00 95.00 172 ASP A O 1
ATOM 1312 N N . PRO A 1 173 ? 0.093 -9.889 -19.868 1.00 96.81 173 PRO A N 1
ATOM 1313 C CA . PRO A 1 173 ? -0.586 -10.560 -18.772 1.00 96.81 173 PRO A CA 1
ATOM 1314 C C . PRO A 1 173 ? -1.886 -9.834 -18.402 1.00 96.81 173 PRO A C 1
ATOM 1316 O O . PRO A 1 173 ? -2.040 -8.635 -18.640 1.00 96.81 173 PRO A O 1
ATOM 1319 N N . VAL A 1 174 ? -2.780 -10.535 -17.696 1.00 97.25 174 VAL A N 1
ATOM 1320 C CA . VAL A 1 174 ? -3.947 -9.920 -17.040 1.00 97.25 174 VAL A CA 1
ATOM 1321 C C . VAL A 1 174 ? -3.519 -8.647 -16.284 1.00 97.25 174 VAL A C 1
ATOM 1323 O O . VAL A 1 174 ? -2.630 -8.738 -15.428 1.00 97.25 174 VAL A O 1
ATOM 1326 N N . PRO A 1 175 ? -4.104 -7.470 -16.583 1.00 96.00 175 PRO A N 1
ATOM 1327 C CA . PRO A 1 175 ? -3.658 -6.193 -16.030 1.00 96.00 175 PRO A CA 1
ATOM 1328 C C . PRO A 1 175 ? -4.106 -5.998 -14.575 1.00 96.00 175 PRO A C 1
ATOM 1330 O O . PRO A 1 175 ? -5.073 -6.603 -14.112 1.00 96.00 175 PRO A O 1
ATOM 1333 N N . GLY A 1 176 ? -3.424 -5.104 -13.855 1.00 95.69 176 GLY A N 1
ATOM 1334 C CA . GLY A 1 176 ? -3.785 -4.709 -12.492 1.00 95.69 176 GLY A CA 1
ATOM 1335 C C . GLY A 1 176 ? -3.345 -5.681 -11.394 1.00 95.69 176 GLY A C 1
ATOM 1336 O O . GLY A 1 176 ? -3.747 -5.510 -10.245 1.00 95.69 176 GLY A O 1
ATOM 1337 N N . LEU A 1 177 ? -2.525 -6.686 -11.703 1.00 98.50 177 LEU A N 1
ATOM 1338 C CA . LEU A 1 177 ? -2.017 -7.664 -10.741 1.00 98.50 177 LEU A CA 1
ATOM 1339 C C . LEU A 1 177 ? -0.702 -7.184 -10.131 1.00 98.50 177 LEU A C 1
ATOM 1341 O O . LEU A 1 177 ? 0.225 -6.826 -10.857 1.00 98.50 177 LEU A O 1
ATOM 1345 N N . LEU A 1 178 ? -0.614 -7.193 -8.801 1.00 98.81 178 LEU A N 1
ATOM 1346 C CA . LEU A 1 178 ? 0.598 -6.817 -8.083 1.00 98.81 178 LEU A CA 1
ATOM 1347 C C . LEU A 1 178 ? 1.526 -8.026 -7.931 1.00 98.81 178 LEU A C 1
ATOM 1349 O O . LEU A 1 178 ? 1.169 -9.007 -7.275 1.00 98.81 178 LEU A O 1
ATOM 1353 N N . ALA A 1 179 ? 2.734 -7.920 -8.484 1.00 98.75 179 ALA A N 1
ATOM 1354 C CA . ALA A 1 179 ? 3.801 -8.891 -8.271 1.00 98.75 179 ALA A CA 1
ATOM 1355 C C . ALA A 1 179 ? 4.282 -8.900 -6.811 1.00 98.75 179 ALA A C 1
ATOM 1357 O O . ALA A 1 179 ? 4.304 -7.855 -6.152 1.00 98.75 179 ALA A O 1
ATOM 1358 N N . GLY A 1 180 ? 4.743 -10.058 -6.329 1.00 98.50 180 GLY A N 1
ATOM 1359 C CA . GLY A 1 180 ? 5.242 -10.236 -4.958 1.00 98.50 180 GLY A CA 1
ATOM 1360 C C . GLY A 1 180 ? 6.363 -9.272 -4.554 1.00 98.50 180 GLY A C 1
ATOM 1361 O O . GLY A 1 180 ? 6.376 -8.793 -3.419 1.00 98.50 180 GLY A O 1
ATOM 1362 N N . GLY A 1 181 ? 7.251 -8.930 -5.487 1.00 98.12 181 GLY A N 1
ATOM 1363 C CA . GLY A 1 181 ? 8.325 -7.958 -5.303 1.00 98.12 181 GLY A CA 1
ATOM 1364 C C . GLY A 1 181 ? 9.668 -8.572 -4.907 1.00 98.12 181 GLY A C 1
ATOM 1365 O O . GLY A 1 181 ? 9.810 -9.794 -4.833 1.00 98.12 181 GLY A O 1
ATOM 1366 N N . PRO A 1 182 ? 10.695 -7.735 -4.672 1.00 97.19 182 PRO A N 1
ATOM 1367 C CA . PRO A 1 182 ? 12.041 -8.214 -4.396 1.00 97.19 182 PRO A CA 1
ATOM 1368 C C . PRO A 1 182 ? 12.106 -9.111 -3.153 1.00 97.19 182 PRO A C 1
ATOM 1370 O O . PRO A 1 182 ? 11.648 -8.730 -2.073 1.00 97.19 182 PRO A O 1
ATOM 1373 N N . ASN A 1 183 ? 12.718 -10.284 -3.307 1.00 97.06 183 ASN A N 1
ATOM 1374 C CA . ASN A 1 183 ? 12.862 -11.299 -2.273 1.00 97.06 183 ASN A CA 1
ATOM 1375 C C . ASN A 1 183 ? 14.272 -11.928 -2.342 1.00 97.06 183 ASN A C 1
ATOM 1377 O O . ASN A 1 183 ? 14.549 -12.739 -3.230 1.00 97.06 183 ASN A O 1
ATOM 1381 N N . PRO A 1 184 ? 15.172 -11.595 -1.399 1.00 95.12 184 PRO A N 1
ATOM 1382 C CA . PRO A 1 184 ? 16.540 -12.117 -1.364 1.00 95.12 184 PRO A CA 1
ATOM 1383 C C . PRO A 1 184 ? 16.607 -13.627 -1.119 1.00 95.12 184 PRO A C 1
ATOM 1385 O O . PRO A 1 184 ? 17.635 -14.238 -1.396 1.00 95.12 184 PRO A O 1
ATOM 1388 N N . GLY A 1 185 ? 15.531 -14.223 -0.591 1.00 95.25 185 GLY A N 1
ATOM 1389 C CA . GLY A 1 185 ? 15.462 -15.648 -0.288 1.00 95.25 185 GLY A CA 1
ATOM 1390 C C . GLY A 1 185 ? 15.434 -16.547 -1.524 1.00 95.25 185 GLY A C 1
ATOM 1391 O O . GLY A 1 185 ? 15.828 -17.703 -1.402 1.00 95.25 185 GLY A O 1
ATOM 1392 N N . ARG A 1 186 ? 15.002 -16.030 -2.689 1.00 95.75 186 ARG A N 1
ATOM 1393 C CA . ARG A 1 186 ? 15.022 -16.719 -3.999 1.00 95.75 186 ARG A CA 1
ATOM 1394 C C . ARG A 1 186 ? 14.618 -18.198 -3.921 1.00 95.75 186 ARG A C 1
ATOM 1396 O O . ARG A 1 186 ? 15.302 -19.081 -4.435 1.00 95.75 186 ARG A O 1
ATOM 1403 N N . GLN A 1 187 ? 13.512 -18.470 -3.232 1.00 96.50 187 GLN A N 1
ATOM 1404 C CA . GLN A 1 187 ? 13.073 -19.822 -2.872 1.00 96.50 187 GLN A CA 1
ATOM 1405 C C . GLN A 1 187 ? 12.581 -20.653 -4.068 1.00 96.50 187 GLN A C 1
ATOM 1407 O O . GLN A 1 187 ? 12.095 -21.760 -3.859 1.00 96.50 187 GLN A O 1
ATOM 1412 N N . ASP A 1 188 ? 12.670 -20.128 -5.289 1.00 97.50 188 ASP A N 1
ATOM 1413 C CA . ASP A 1 188 ? 12.215 -20.748 -6.536 1.00 97.50 188 ASP A CA 1
ATOM 1414 C C . ASP A 1 188 ? 13.322 -21.444 -7.335 1.00 97.50 188 ASP A C 1
ATOM 1416 O O . ASP A 1 188 ? 13.028 -22.221 -8.240 1.00 97.50 188 ASP A O 1
ATOM 1420 N N . GLY A 1 189 ? 14.594 -21.216 -6.991 1.00 95.00 189 GLY A N 1
ATOM 1421 C CA . GLY A 1 189 ? 15.727 -21.799 -7.714 1.00 95.00 189 GLY A CA 1
ATOM 1422 C C . GLY A 1 189 ? 15.940 -21.220 -9.119 1.00 95.00 189 GLY A C 1
ATOM 1423 O O . GLY A 1 189 ? 16.729 -21.772 -9.887 1.00 95.00 189 GLY A O 1
ATOM 1424 N N . CYS A 1 190 ? 15.276 -20.115 -9.466 1.00 96.94 190 CYS A N 1
ATOM 1425 C CA . CYS A 1 190 ? 15.441 -19.460 -10.756 1.00 96.94 190 CYS A CA 1
ATOM 1426 C C . CYS A 1 190 ? 16.793 -18.757 -10.896 1.00 96.94 190 CYS A C 1
ATOM 1428 O O . CYS A 1 190 ? 17.365 -18.216 -9.944 1.00 96.94 190 CYS A O 1
ATOM 1430 N N . THR A 1 191 ? 17.282 -18.696 -12.132 1.00 96.31 191 THR A N 1
ATOM 1431 C CA . THR A 1 191 ? 18.444 -17.888 -12.518 1.00 96.31 191 THR A CA 1
ATOM 1432 C C . THR A 1 191 ? 17.984 -16.600 -13.206 1.00 96.31 191 THR A C 1
ATOM 1434 O O . THR A 1 191 ? 16.850 -16.501 -13.660 1.00 96.31 191 THR A O 1
ATOM 1437 N N . GLY A 1 192 ? 18.847 -15.580 -13.269 1.00 96.06 192 GLY A N 1
ATOM 1438 C CA . GLY A 1 192 ? 18.539 -14.329 -13.983 1.00 96.06 192 GLY A CA 1
ATOM 1439 C C . GLY A 1 192 ? 17.982 -13.186 -13.128 1.00 96.06 192 GLY A C 1
ATOM 1440 O O . GLY A 1 192 ? 17.667 -12.129 -13.667 1.00 96.06 192 GLY A O 1
ATOM 1441 N N . TYR A 1 193 ? 17.910 -13.348 -11.803 1.00 98.12 193 TYR A N 1
ATOM 1442 C CA . TYR A 1 193 ? 17.634 -12.243 -10.879 1.00 98.12 193 TYR A CA 1
ATOM 1443 C C . TYR A 1 193 ? 18.530 -11.027 -11.141 1.00 98.12 193 TYR A C 1
ATOM 1445 O O . TYR A 1 193 ? 19.742 -11.167 -11.306 1.00 98.12 193 TYR A O 1
ATOM 1453 N N . ILE A 1 194 ? 17.940 -9.829 -11.087 1.00 97.38 194 ILE A N 1
ATOM 1454 C CA . ILE A 1 194 ? 18.616 -8.565 -11.431 1.00 97.38 194 ILE A CA 1
ATOM 1455 C C . ILE A 1 194 ? 19.853 -8.303 -10.558 1.00 97.38 194 ILE A C 1
ATOM 1457 O O . ILE A 1 194 ? 20.848 -7.754 -11.036 1.00 97.38 194 ILE A O 1
ATOM 1461 N N . GLY A 1 195 ? 19.799 -8.660 -9.275 1.00 94.44 195 GLY A N 1
ATOM 1462 C CA . GLY A 1 195 ? 20.927 -8.523 -8.358 1.00 94.44 195 GLY A CA 1
ATOM 1463 C C . GLY A 1 195 ? 20.694 -9.229 -7.020 1.00 94.44 195 GLY A C 1
ATOM 1464 O O . GLY A 1 195 ? 19.550 -9.547 -6.683 1.00 94.44 195 GLY A O 1
ATOM 1465 N N . PRO A 1 196 ? 21.762 -9.553 -6.269 1.00 91.19 196 PRO A N 1
ATOM 1466 C CA . PRO A 1 196 ? 21.672 -10.173 -4.942 1.00 91.19 196 PRO A CA 1
ATOM 1467 C C . PRO A 1 196 ? 21.287 -9.189 -3.836 1.00 91.19 196 PRO A C 1
ATOM 1469 O O . PRO A 1 196 ? 20.947 -9.605 -2.731 1.00 91.19 196 PRO A O 1
ATOM 1472 N N . GLU A 1 197 ? 21.340 -7.883 -4.099 1.00 92.12 197 GLU A N 1
ATOM 1473 C CA . GLU A 1 197 ? 20.970 -6.873 -3.118 1.00 92.12 197 GLU A CA 1
ATOM 1474 C C . GLU A 1 197 ? 19.472 -6.937 -2.824 1.00 92.12 197 GLU A C 1
ATOM 1476 O O . GLU A 1 197 ? 18.661 -7.274 -3.691 1.00 92.12 197 GLU A O 1
ATOM 1481 N N . ARG A 1 198 ? 19.084 -6.566 -1.599 1.00 91.19 198 ARG A N 1
ATOM 1482 C CA . ARG A 1 198 ? 17.711 -6.773 -1.127 1.00 91.19 198 ARG A CA 1
ATOM 1483 C C . ARG A 1 198 ? 16.653 -6.164 -2.048 1.00 91.19 198 ARG A C 1
ATOM 1485 O O . ARG A 1 198 ? 15.743 -6.852 -2.493 1.00 91.19 198 ARG A O 1
ATOM 1492 N N . ALA A 1 199 ? 16.852 -4.903 -2.422 1.00 91.88 199 ALA A N 1
ATOM 1493 C CA . ALA A 1 199 ? 15.959 -4.172 -3.317 1.00 91.88 199 ALA A CA 1
ATOM 1494 C C . ALA A 1 199 ? 16.076 -4.574 -4.802 1.00 91.88 199 ALA A C 1
ATOM 1496 O O . ALA A 1 199 ? 15.241 -4.157 -5.601 1.00 91.88 199 ALA A O 1
ATOM 1497 N N . ARG A 1 200 ? 17.103 -5.351 -5.180 1.00 94.75 200 ARG A N 1
ATOM 1498 C CA . ARG A 1 200 ? 17.366 -5.810 -6.558 1.00 94.75 200 ARG A CA 1
ATOM 1499 C C . ARG A 1 200 ? 17.060 -7.293 -6.778 1.00 94.75 200 ARG A C 1
ATOM 1501 O O . ARG A 1 200 ? 17.166 -7.771 -7.903 1.00 94.75 200 ARG A O 1
ATOM 1508 N N . SER A 1 201 ? 16.642 -8.011 -5.737 1.00 96.25 201 SER A N 1
ATOM 1509 C CA . SER A 1 201 ? 16.329 -9.445 -5.783 1.00 96.25 201 SER A CA 1
ATOM 1510 C C . SER A 1 201 ? 14.956 -9.723 -6.401 1.00 96.25 201 SER A C 1
ATOM 1512 O O . SER A 1 201 ? 14.092 -10.324 -5.775 1.00 96.25 201 SER A O 1
ATOM 1514 N N . TYR A 1 202 ? 14.753 -9.262 -7.633 1.00 98.44 202 TYR A N 1
ATOM 1515 C CA . TYR A 1 202 ? 13.533 -9.438 -8.417 1.00 98.44 202 TYR A CA 1
ATOM 1516 C C . TYR A 1 202 ? 13.863 -10.021 -9.797 1.00 98.44 202 TYR A C 1
ATOM 1518 O O . TYR A 1 202 ? 14.928 -9.727 -10.356 1.00 98.44 202 TYR A O 1
ATOM 1526 N N . LEU A 1 203 ? 12.961 -10.848 -10.321 1.00 98.56 203 LEU A N 1
ATOM 1527 C CA . LEU A 1 203 ? 13.057 -11.481 -11.632 1.00 98.56 203 LEU A CA 1
ATOM 1528 C C . LEU A 1 203 ? 11.678 -11.481 -12.296 1.00 98.56 203 LEU A C 1
ATOM 1530 O O . LEU A 1 203 ? 10.769 -12.143 -11.810 1.00 98.56 203 LEU A O 1
ATOM 1534 N N . ASP A 1 204 ? 11.543 -10.783 -13.424 1.00 98.56 204 ASP A N 1
ATOM 1535 C CA . ASP A 1 204 ? 10.322 -10.828 -14.234 1.00 98.56 204 ASP A CA 1
ATOM 1536 C C . ASP A 1 204 ? 10.325 -12.051 -15.169 1.00 98.56 204 ASP A C 1
ATOM 1538 O O . ASP A 1 204 ? 10.543 -11.952 -16.378 1.00 98.56 204 ASP A O 1
ATOM 1542 N N . ASP A 1 205 ? 10.163 -13.231 -14.574 1.00 98.31 205 ASP A N 1
ATOM 1543 C CA . ASP A 1 205 ? 10.038 -14.505 -15.279 1.00 98.31 205 ASP A CA 1
ATOM 1544 C C . ASP A 1 205 ? 8.980 -15.385 -14.608 1.00 98.31 205 ASP A C 1
ATOM 1546 O O . ASP A 1 205 ? 8.831 -15.381 -13.382 1.00 98.31 205 ASP A O 1
ATOM 1550 N N . TRP A 1 206 ? 8.291 -16.181 -15.427 1.00 97.12 206 TRP A N 1
ATOM 1551 C CA . TRP A 1 206 ? 7.287 -17.151 -15.006 1.00 97.12 206 TRP A CA 1
ATOM 1552 C C . TRP A 1 206 ? 7.787 -18.083 -13.901 1.00 97.12 206 TRP A C 1
ATOM 1554 O O . TRP A 1 206 ? 7.030 -18.445 -12.999 1.00 97.12 206 TRP A O 1
ATOM 1564 N N . CYS A 1 207 ? 9.050 -18.511 -13.967 1.00 98.06 207 CYS A N 1
ATOM 1565 C CA . CYS A 1 207 ? 9.575 -19.454 -12.989 1.00 98.06 207 CYS A CA 1
ATOM 1566 C C . CYS A 1 207 ? 9.657 -18.837 -11.579 1.00 98.06 207 CYS A C 1
ATOM 1568 O O . CYS A 1 207 ? 9.608 -19.576 -10.594 1.00 98.06 207 CYS A O 1
ATOM 1570 N N . SER A 1 208 ? 9.756 -17.503 -11.466 1.00 98.44 208 SER A N 1
ATOM 1571 C CA . SER A 1 208 ? 10.071 -16.838 -10.203 1.00 98.44 208 SER A CA 1
ATOM 1572 C C . SER A 1 208 ? 8.845 -16.616 -9.325 1.00 98.44 208 SER A C 1
ATOM 1574 O O . SER A 1 208 ? 8.411 -15.486 -9.101 1.00 98.44 208 SER A O 1
ATOM 1576 N N . TYR A 1 209 ? 8.288 -17.685 -8.759 1.00 98.44 209 TYR A N 1
ATOM 1577 C CA . TYR A 1 209 ? 7.198 -17.536 -7.793 1.00 98.44 209 TYR A CA 1
ATOM 1578 C C . TYR A 1 209 ? 7.635 -16.776 -6.527 1.00 98.44 209 TYR A C 1
ATOM 1580 O O . TYR A 1 209 ? 6.823 -16.094 -5.905 1.00 98.44 209 TYR A O 1
ATOM 1588 N N . ALA A 1 210 ? 8.922 -16.817 -6.157 1.00 98.00 210 ALA A N 1
ATOM 1589 C CA . ALA A 1 210 ? 9.388 -16.195 -4.922 1.00 98.00 210 ALA A CA 1
ATOM 1590 C C . ALA A 1 210 ? 9.424 -14.659 -4.999 1.00 98.00 210 ALA A C 1
ATOM 1592 O O . ALA A 1 210 ? 9.414 -14.007 -3.952 1.00 98.00 210 ALA A O 1
ATOM 1593 N N . SER A 1 211 ? 9.485 -14.078 -6.205 1.00 98.25 211 SER A N 1
ATOM 1594 C CA . SER A 1 211 ? 9.514 -12.619 -6.402 1.00 98.25 211 SER A CA 1
ATOM 1595 C C . SER A 1 211 ? 8.439 -12.076 -7.350 1.00 98.25 211 SER A C 1
ATOM 1597 O O . SER A 1 211 ? 8.124 -10.888 -7.295 1.00 98.25 211 SER A O 1
ATOM 1599 N N . ASN A 1 212 ? 7.841 -12.925 -8.187 1.00 98.62 212 ASN A N 1
ATOM 1600 C CA . ASN A 1 212 ? 6.977 -12.511 -9.293 1.00 98.62 212 ASN A CA 1
ATOM 1601 C C . ASN A 1 212 ? 5.651 -13.278 -9.391 1.00 98.62 212 ASN A C 1
ATOM 1603 O O . ASN A 1 212 ? 4.965 -13.199 -10.407 1.00 98.62 212 ASN A O 1
ATOM 1607 N N . GLU A 1 213 ? 5.256 -14.012 -8.350 1.00 98.56 213 GLU A N 1
ATOM 1608 C CA . GLU A 1 213 ? 3.869 -14.477 -8.210 1.00 98.56 213 GLU A CA 1
ATOM 1609 C C . GLU A 1 213 ? 2.902 -13.294 -8.041 1.00 98.56 213 GLU A C 1
ATOM 1611 O O . GLU A 1 213 ? 3.323 -12.141 -7.901 1.00 98.56 213 GLU A O 1
ATOM 1616 N N . ILE A 1 214 ? 1.601 -13.578 -8.058 1.00 98.62 214 ILE A N 1
ATOM 1617 C CA . ILE A 1 214 ? 0.523 -12.643 -7.724 1.00 98.62 214 ILE A CA 1
ATOM 1618 C C . ILE A 1 214 ? -0.337 -13.243 -6.609 1.00 98.62 214 ILE A C 1
ATOM 1620 O O . ILE A 1 214 ? -0.459 -14.462 -6.504 1.00 98.62 214 ILE A O 1
ATOM 1624 N N . ALA A 1 215 ? -0.975 -12.411 -5.785 1.00 98.56 215 ALA A N 1
ATOM 1625 C CA . ALA A 1 215 ? -1.895 -12.907 -4.764 1.00 98.56 215 ALA A CA 1
ATOM 1626 C C . ALA A 1 215 ? -2.967 -11.880 -4.388 1.00 98.56 215 ALA A C 1
ATOM 1628 O O . ALA A 1 215 ? -2.737 -10.669 -4.371 1.00 98.56 215 ALA A O 1
ATOM 1629 N N . ILE A 1 216 ? -4.148 -12.373 -4.009 1.00 98.38 216 ILE A N 1
ATOM 1630 C CA . ILE A 1 216 ? -5.287 -11.532 -3.613 1.00 98.38 216 ILE A CA 1
ATOM 1631 C C . ILE A 1 216 ? -4.972 -10.646 -2.400 1.00 98.38 216 ILE A C 1
ATOM 1633 O O . ILE A 1 216 ? -5.374 -9.487 -2.362 1.00 98.38 216 ILE A O 1
ATOM 1637 N N . ASN A 1 217 ? -4.197 -11.151 -1.436 1.00 97.88 217 ASN A N 1
ATOM 1638 C CA . ASN A 1 217 ? -3.790 -10.405 -0.245 1.00 97.88 217 ASN A CA 1
ATOM 1639 C C . ASN A 1 217 ? -2.673 -9.387 -0.527 1.00 97.88 217 ASN A C 1
ATOM 1641 O O . ASN A 1 217 ? -2.347 -8.593 0.352 1.00 97.88 217 ASN A O 1
ATOM 1645 N N . TRP A 1 218 ? -2.089 -9.394 -1.727 1.00 98.56 218 TRP A N 1
ATOM 1646 C CA . TRP A 1 218 ? -1.167 -8.355 -2.192 1.00 98.56 218 TRP A CA 1
ATOM 1647 C C . TRP A 1 218 ? -1.938 -7.276 -2.952 1.00 98.56 218 TRP A C 1
ATOM 1649 O O . TRP A 1 218 ? -1.782 -6.086 -2.683 1.00 98.56 218 TRP A O 1
ATOM 1659 N N . ASN A 1 219 ? -2.857 -7.689 -3.825 1.00 98.69 219 ASN A N 1
ATOM 1660 C CA . ASN A 1 219 ? -3.742 -6.782 -4.550 1.00 98.69 219 ASN A CA 1
ATOM 1661 C C . ASN A 1 219 ? -4.710 -6.003 -3.642 1.00 98.69 219 ASN A C 1
ATOM 1663 O O . ASN A 1 219 ? -4.976 -4.836 -3.918 1.00 98.69 219 ASN A O 1
ATOM 1667 N N . ALA A 1 220 ? -5.222 -6.605 -2.564 1.00 98.50 220 ALA A N 1
ATOM 1668 C CA . ALA A 1 220 ? -6.166 -5.956 -1.651 1.00 98.50 220 ALA A CA 1
ATOM 1669 C C . ALA A 1 220 ? -5.629 -4.650 -1.021 1.00 98.50 220 ALA A C 1
ATOM 1671 O O . ALA A 1 220 ? -6.279 -3.611 -1.181 1.00 98.50 220 ALA A O 1
ATOM 1672 N N . PRO A 1 221 ? -4.451 -4.628 -0.361 1.00 98.44 221 PRO A N 1
ATOM 1673 C CA . PRO A 1 221 ? -3.901 -3.382 0.167 1.00 98.44 221 PRO A CA 1
ATOM 1674 C C . PRO A 1 221 ? -3.483 -2.407 -0.943 1.00 98.44 221 PRO A C 1
ATOM 1676 O O . PRO A 1 221 ? -3.620 -1.202 -0.749 1.00 98.44 221 PRO A O 1
ATOM 1679 N N . LEU A 1 222 ? -3.048 -2.877 -2.123 1.00 98.50 222 LEU A N 1
ATOM 1680 C CA . LEU A 1 222 ? -2.799 -1.985 -3.265 1.00 98.50 222 LEU A CA 1
ATOM 1681 C C . LEU A 1 222 ? -4.077 -1.249 -3.689 1.00 98.50 222 LEU A C 1
ATOM 1683 O O . LEU A 1 222 ? -4.050 -0.031 -3.853 1.00 98.50 222 LEU A O 1
ATOM 1687 N N . ALA A 1 223 ? -5.189 -1.972 -3.840 1.00 98.19 223 ALA A N 1
ATOM 1688 C CA . ALA A 1 223 ? -6.474 -1.393 -4.219 1.00 98.19 223 ALA A CA 1
ATOM 1689 C C . ALA A 1 223 ? -6.954 -0.365 -3.183 1.00 98.19 223 ALA A C 1
ATOM 1691 O O . ALA A 1 223 ? -7.380 0.728 -3.559 1.00 98.19 223 ALA A O 1
ATOM 1692 N N . TYR A 1 224 ? -6.817 -0.677 -1.888 1.00 98.00 224 TYR A N 1
ATOM 1693 C CA . TYR A 1 224 ? -7.115 0.265 -0.808 1.00 98.00 224 TYR A CA 1
ATOM 1694 C C . TYR A 1 224 ? -6.265 1.536 -0.919 1.00 98.00 224 TYR A C 1
ATOM 1696 O O . TYR A 1 224 ? -6.804 2.640 -0.923 1.00 98.00 224 TYR A O 1
ATOM 1704 N N . VAL A 1 225 ? -4.941 1.391 -1.027 1.00 98.12 225 VAL A N 1
ATOM 1705 C CA . VAL A 1 225 ? -3.999 2.519 -1.039 1.00 98.12 225 VAL A CA 1
ATOM 1706 C C . VAL A 1 225 ? -4.207 3.399 -2.264 1.00 98.12 225 VAL A C 1
ATOM 1708 O O . VAL A 1 225 ? -4.311 4.615 -2.118 1.00 98.12 225 VAL A O 1
ATOM 1711 N N . ALA A 1 226 ? -4.303 2.803 -3.454 1.00 95.88 226 ALA A N 1
ATOM 1712 C CA . ALA A 1 226 ? -4.530 3.537 -4.693 1.00 95.88 226 ALA A CA 1
ATOM 1713 C C . ALA A 1 226 ? -5.869 4.289 -4.655 1.00 95.88 226 ALA A C 1
ATOM 1715 O O . ALA A 1 226 ? -5.908 5.483 -4.943 1.00 95.88 226 ALA A O 1
ATOM 1716 N N . GLY A 1 227 ? -6.946 3.621 -4.225 1.00 95.06 227 GLY A N 1
ATOM 1717 C CA . GLY A 1 227 ? -8.269 4.235 -4.115 1.00 95.06 227 GLY A CA 1
ATOM 1718 C C . GLY A 1 227 ? -8.332 5.351 -3.070 1.00 95.06 227 GLY A C 1
ATOM 1719 O O . GLY A 1 227 ? -8.912 6.402 -3.329 1.00 95.06 227 GLY A O 1
ATOM 1720 N N . ALA A 1 228 ? -7.708 5.156 -1.907 1.00 94.75 228 ALA A N 1
ATOM 1721 C CA . ALA A 1 228 ? -7.661 6.162 -0.850 1.00 94.75 228 ALA A CA 1
ATOM 1722 C C . ALA A 1 228 ? -6.854 7.395 -1.274 1.00 94.75 228 ALA A C 1
ATOM 1724 O O . ALA A 1 228 ? -7.326 8.515 -1.103 1.00 94.75 228 ALA A O 1
ATOM 1725 N N . ILE A 1 229 ? -5.668 7.203 -1.860 1.00 94.81 229 ILE A N 1
ATOM 1726 C CA . ILE A 1 229 ? -4.826 8.300 -2.352 1.00 94.81 229 ILE A CA 1
ATOM 1727 C C . ILE A 1 229 ? -5.550 9.085 -3.451 1.00 94.81 229 ILE A C 1
ATOM 1729 O O . ILE A 1 229 ? -5.605 10.312 -3.372 1.00 94.81 229 ILE A O 1
ATOM 1733 N N . GLU A 1 230 ? -6.164 8.402 -4.418 1.00 90.81 230 GLU A N 1
ATOM 1734 C CA . GLU A 1 230 ? -6.963 9.054 -5.460 1.00 90.81 230 GLU A CA 1
ATOM 1735 C C . GLU A 1 230 ? -8.133 9.848 -4.861 1.00 90.81 230 GLU A C 1
ATOM 1737 O O . GLU A 1 230 ? -8.338 11.011 -5.200 1.00 90.81 230 GLU A O 1
ATOM 1742 N N . ALA A 1 231 ? -8.874 9.268 -3.912 1.00 88.19 231 ALA A N 1
ATOM 1743 C CA . ALA A 1 231 ? -9.982 9.958 -3.254 1.00 88.19 231 ALA A CA 1
ATOM 1744 C C . ALA A 1 231 ? -9.525 11.188 -2.449 1.00 88.19 231 ALA A C 1
ATOM 1746 O O . ALA A 1 231 ? -10.244 12.184 -2.410 1.00 88.19 231 ALA A O 1
ATOM 1747 N N . ILE A 1 232 ? -8.346 11.134 -1.821 1.00 87.81 232 ILE A N 1
ATOM 1748 C CA . ILE A 1 232 ? -7.774 12.244 -1.045 1.00 87.81 232 ILE A CA 1
ATOM 1749 C C . ILE A 1 232 ? -7.295 13.377 -1.961 1.00 87.81 232 ILE A C 1
ATOM 1751 O O . ILE A 1 232 ? -7.525 14.542 -1.644 1.00 87.81 232 ILE A O 1
ATOM 1755 N N . TYR A 1 233 ? -6.634 13.055 -3.077 1.00 84.94 233 TYR A N 1
ATOM 1756 C CA . TYR A 1 233 ? -6.158 14.061 -4.032 1.00 84.94 233 TYR A CA 1
ATOM 1757 C C . TYR A 1 233 ? -7.250 14.578 -4.967 1.00 84.94 233 TYR A C 1
ATOM 1759 O O . TYR A 1 233 ? -7.087 15.644 -5.566 1.00 84.94 233 TYR A O 1
ATOM 1767 N N . SER A 1 234 ? -8.364 13.860 -5.090 1.00 80.25 234 SER A N 1
ATOM 1768 C CA . SER A 1 234 ? -9.503 14.324 -5.863 1.00 80.25 234 SER A CA 1
ATOM 1769 C C . SER A 1 234 ? -10.090 15.602 -5.251 1.00 80.25 234 SER A C 1
ATOM 1771 O O . SER A 1 234 ? -10.510 15.588 -4.090 1.00 80.25 234 SER A O 1
ATOM 1773 N N . PRO A 1 235 ? -10.252 16.684 -6.038 1.00 61.53 235 PRO A N 1
ATOM 1774 C CA . PRO A 1 235 ? -10.896 17.919 -5.582 1.00 61.53 235 PRO A CA 1
ATOM 1775 C C . PRO A 1 235 ? -12.329 17.720 -5.066 1.00 61.53 235 PRO A C 1
ATOM 1777 O O . PRO A 1 235 ? -12.877 18.594 -4.402 1.00 61.53 235 PRO A O 1
ATOM 1780 N N . THR A 1 236 ? -12.960 16.590 -5.399 1.00 64.38 236 THR A N 1
ATOM 1781 C CA . THR A 1 236 ? -14.349 16.276 -5.038 1.00 64.38 236 THR A CA 1
ATOM 1782 C C . THR A 1 236 ? -14.473 15.228 -3.928 1.00 64.38 236 THR A C 1
ATOM 1784 O O . THR A 1 236 ? -15.592 14.892 -3.537 1.00 64.38 236 THR A O 1
ATOM 1787 N N . GLY A 1 237 ? -13.357 14.670 -3.435 1.00 54.22 237 GLY A N 1
ATOM 1788 C CA . GLY A 1 237 ? -13.358 13.583 -2.447 1.00 54.22 237 GLY A CA 1
ATOM 1789 C C . GLY A 1 237 ? -13.903 12.241 -2.963 1.00 54.22 237 GLY A C 1
ATOM 1790 O O . GLY A 1 237 ? -14.056 11.297 -2.191 1.00 54.22 237 GLY A O 1
ATOM 1791 N N . LYS A 1 238 ? -14.227 12.148 -4.258 1.00 50.03 238 LYS A N 1
ATOM 1792 C CA . LYS A 1 238 ? -14.613 10.918 -4.965 1.00 50.03 238 LYS A CA 1
ATOM 1793 C C . LYS A 1 238 ? -13.533 10.607 -5.995 1.0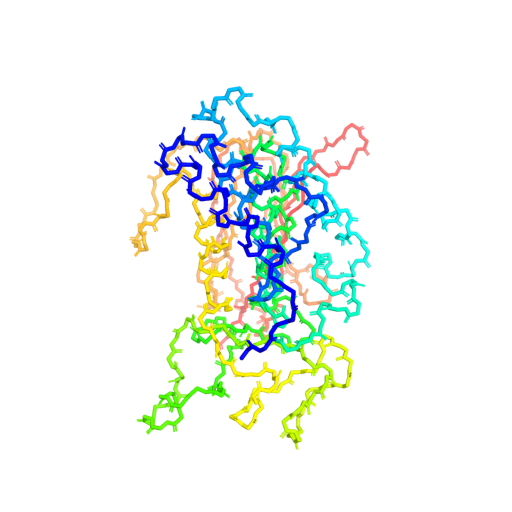0 50.03 238 LYS A C 1
ATOM 1795 O O . LYS A 1 238 ? -13.041 11.566 -6.591 1.00 50.03 238 LYS A O 1
ATOM 1800 N N . PRO A 1 239 ? -13.177 9.332 -6.250 1.00 48.22 239 PRO A N 1
ATOM 1801 C CA . PRO A 1 239 ? -12.326 9.027 -7.392 1.00 48.22 239 PRO A CA 1
ATOM 1802 C C . PRO A 1 239 ? -12.965 9.675 -8.613 1.00 48.22 239 PRO A C 1
ATOM 1804 O O . PRO A 1 239 ? -14.171 9.508 -8.839 1.00 48.22 239 PRO A O 1
ATOM 1807 N N . ASN A 1 240 ? -12.200 10.507 -9.323 1.00 45.41 240 ASN A N 1
ATOM 1808 C CA . ASN A 1 240 ? -12.724 11.083 -10.547 1.00 45.41 240 ASN A CA 1
ATOM 1809 C C . ASN A 1 240 ? -13.126 9.892 -11.425 1.00 45.41 240 ASN A C 1
ATOM 1811 O O . ASN A 1 240 ? -12.325 8.964 -11.572 1.00 45.41 240 ASN A O 1
ATOM 1815 N N . PRO A 1 241 ? -14.349 9.862 -11.987 1.00 49.94 241 PRO A N 1
ATOM 1816 C CA . PRO A 1 241 ? -14.597 8.977 -13.110 1.00 49.94 241 PRO A CA 1
ATOM 1817 C C . PRO A 1 241 ? -13.436 9.192 -14.080 1.00 49.94 241 PRO A C 1
ATOM 1819 O O . PRO A 1 241 ? -13.063 10.345 -14.316 1.00 49.94 241 PRO A O 1
ATOM 1822 N N . THR A 1 242 ? -12.818 8.121 -14.577 1.00 49.12 242 THR A N 1
ATOM 1823 C CA . THR A 1 242 ? -11.828 8.216 -15.655 1.00 49.12 242 THR A CA 1
ATOM 1824 C C . THR A 1 242 ? -12.561 8.654 -16.919 1.00 49.12 242 THR A C 1
ATOM 1826 O O . THR A 1 242 ? -12.859 7.857 -17.800 1.00 49.12 242 THR A O 1
ATOM 1829 N N . ASP A 1 243 ? -12.938 9.924 -16.940 1.00 39.03 243 ASP A N 1
ATOM 1830 C CA . ASP A 1 243 ? -13.634 10.623 -17.999 1.00 39.03 243 ASP A CA 1
ATOM 1831 C C . ASP A 1 243 ? -12.667 11.676 -18.541 1.00 39.03 243 ASP A C 1
ATOM 1833 O O . ASP A 1 243 ? -12.000 12.393 -17.785 1.00 39.03 243 ASP A O 1
ATOM 1837 N N . VAL A 1 244 ? -12.551 11.756 -19.863 1.00 35.97 244 VAL A N 1
ATOM 1838 C CA . VAL A 1 244 ? -11.702 12.749 -20.522 1.00 35.97 244 VAL A CA 1
ATOM 1839 C C . VAL A 1 244 ? -12.474 14.062 -20.529 1.00 35.97 244 VAL A C 1
ATOM 1841 O O . VAL A 1 244 ? -13.199 14.364 -21.472 1.00 35.97 244 VAL A O 1
ATOM 1844 N N . LYS A 1 245 ? -12.342 14.862 -19.468 1.00 36.78 245 LYS A N 1
ATOM 1845 C CA . LYS A 1 245 ? -12.884 16.225 -19.472 1.00 36.78 245 LYS A CA 1
ATOM 1846 C C . LYS A 1 245 ? -11.846 17.232 -19.944 1.00 36.78 245 LYS A C 1
ATOM 1848 O O . LYS A 1 245 ? -10.872 17.525 -19.252 1.00 36.78 245 LYS A O 1
ATOM 1853 N N . GLU A 1 246 ? -12.109 17.809 -21.116 1.00 40.81 246 GLU A N 1
ATOM 1854 C CA . GLU A 1 246 ? -11.509 19.067 -21.553 1.00 40.81 246 GLU A CA 1
ATOM 1855 C C . GLU A 1 246 ? -11.768 20.152 -20.500 1.00 40.81 246 GLU A C 1
ATOM 1857 O O . GLU A 1 246 ? -12.902 20.498 -20.169 1.00 40.81 246 GLU A O 1
ATOM 1862 N N . GLY A 1 247 ? -10.684 20.658 -19.916 1.00 37.03 247 GLY A N 1
ATOM 1863 C CA . GLY A 1 247 ? -10.749 21.577 -18.791 1.00 37.03 247 GLY A CA 1
ATOM 1864 C C . GLY A 1 247 ? -11.107 23.004 -19.190 1.00 37.03 247 GLY A C 1
ATOM 1865 O O . GLY A 1 247 ? -10.392 23.617 -19.981 1.00 37.03 247 GLY A O 1
ATOM 1866 N N . ARG A 1 248 ? -12.114 23.573 -18.515 1.00 40.88 248 ARG A N 1
ATOM 1867 C CA . ARG A 1 248 ? -12.149 24.986 -18.100 1.00 40.88 248 ARG A CA 1
ATOM 1868 C C . ARG A 1 248 ? -12.945 25.135 -16.797 1.00 40.88 248 ARG A C 1
ATOM 1870 O O . ARG A 1 248 ? -14.156 24.962 -16.795 1.00 40.88 248 ARG A O 1
ATOM 1877 N N . SER A 1 249 ? -12.286 25.544 -15.712 1.00 38.00 249 SER A N 1
ATOM 1878 C CA . SER A 1 249 ? -12.956 26.156 -14.555 1.00 38.00 249 SER A CA 1
ATOM 1879 C C . SER A 1 249 ? -12.045 27.202 -13.908 1.00 38.00 249 SER A C 1
ATOM 1881 O O . SER A 1 249 ? -10.941 26.885 -13.468 1.00 38.00 249 SER A O 1
ATOM 1883 N N . GLY A 1 250 ? -12.511 28.452 -13.871 1.00 42.44 250 GLY A N 1
ATOM 1884 C CA . GLY A 1 250 ? -11.807 29.630 -13.351 1.00 42.44 250 GLY A CA 1
ATOM 1885 C C . GLY A 1 250 ? -11.813 29.760 -11.824 1.00 42.44 250 GLY A C 1
ATOM 1886 O O . GLY A 1 250 ? -12.087 30.841 -11.315 1.00 42.44 250 GLY A O 1
ATOM 1887 N N . ALA A 1 251 ? -11.533 28.680 -11.094 1.00 49.47 251 ALA A N 1
ATOM 1888 C CA . ALA A 1 251 ? -11.310 28.755 -9.651 1.00 49.47 251 ALA A CA 1
ATOM 1889 C C . ALA A 1 251 ? -9.857 29.174 -9.365 1.00 49.47 251 ALA A C 1
ATOM 1891 O O . ALA A 1 251 ? -8.922 28.642 -9.971 1.00 49.47 251 ALA A O 1
ATOM 1892 N N . VAL A 1 252 ? -9.673 30.138 -8.459 1.00 48.84 252 VAL A N 1
ATOM 1893 C CA . VAL A 1 252 ? -8.346 30.556 -7.986 1.00 48.84 252 VAL A CA 1
ATOM 1894 C C . VAL A 1 252 ? -7.768 29.426 -7.116 1.00 48.84 252 VAL A C 1
ATOM 1896 O O . VAL A 1 252 ? -8.457 28.979 -6.202 1.00 48.84 252 VAL A O 1
ATOM 1899 N N . PRO A 1 253 ? -6.550 28.927 -7.385 1.00 57.69 253 PRO A N 1
ATOM 1900 C CA . PRO A 1 253 ? -5.973 27.798 -6.648 1.00 57.69 253 PRO A CA 1
ATOM 1901 C C . PRO A 1 253 ? -5.614 28.156 -5.201 1.00 57.69 253 PRO A C 1
ATOM 1903 O O . PRO A 1 253 ? -4.999 29.193 -4.967 1.00 57.69 253 PRO A O 1
ATOM 1906 N N . GLU A 1 254 ? -5.891 27.260 -4.246 1.00 56.91 254 GLU A N 1
ATOM 1907 C CA . GLU A 1 254 ? -5.508 27.419 -2.827 1.00 56.91 254 GLU A CA 1
ATOM 1908 C C . GLU A 1 254 ? -3.994 27.235 -2.560 1.00 56.91 254 GLU A C 1
ATOM 1910 O O . GLU A 1 254 ? -3.545 27.306 -1.418 1.00 56.91 254 GLU A O 1
ATOM 1915 N N . GLY A 1 255 ? -3.167 27.025 -3.593 1.00 73.50 255 GLY A N 1
ATOM 1916 C CA . GLY A 1 255 ? -1.726 26.839 -3.425 1.00 73.50 255 GLY A CA 1
ATOM 1917 C C . GLY A 1 255 ? -0.946 26.623 -4.722 1.00 73.50 255 GLY A C 1
ATOM 1918 O O . GLY A 1 255 ? -1.487 26.679 -5.833 1.00 73.50 255 GLY A O 1
ATOM 1919 N N . PHE A 1 256 ? 0.357 26.375 -4.573 1.00 84.19 256 PHE A N 1
ATOM 1920 C CA . PHE A 1 256 ? 1.226 26.018 -5.693 1.00 84.19 256 PHE A CA 1
ATOM 1921 C C . PHE A 1 256 ? 1.109 24.546 -6.048 1.00 84.19 256 PHE A C 1
ATOM 1923 O O . PHE A 1 256 ? 1.066 23.680 -5.176 1.00 84.19 256 PHE A O 1
ATOM 1930 N N . GLY A 1 257 ? 1.143 24.265 -7.342 1.00 87.50 257 GLY A N 1
ATOM 1931 C CA . GLY A 1 257 ? 1.058 22.914 -7.864 1.00 87.50 257 GLY A CA 1
ATOM 1932 C C . GLY A 1 257 ? 1.741 22.829 -9.214 1.00 87.50 257 GLY A C 1
ATOM 1933 O O . GLY A 1 257 ? 1.637 23.742 -10.027 1.00 87.50 257 GLY A O 1
ATOM 1934 N N . LEU A 1 258 ? 2.436 21.721 -9.454 1.00 92.62 258 LEU A N 1
ATOM 1935 C CA . LEU A 1 258 ? 3.021 21.386 -10.746 1.00 92.62 258 LEU A CA 1
ATOM 1936 C C . LEU A 1 258 ? 2.433 20.054 -11.210 1.00 92.62 258 LEU A C 1
ATOM 1938 O O . LEU A 1 258 ? 2.664 19.014 -10.584 1.00 92.62 258 LEU A O 1
ATOM 1942 N N . LEU A 1 259 ? 1.663 20.091 -12.295 1.00 91.12 259 LEU A N 1
ATOM 1943 C CA . LEU A 1 259 ? 1.032 18.908 -12.869 1.00 91.12 259 LEU A CA 1
ATOM 1944 C C . LEU A 1 259 ? 1.980 18.185 -13.822 1.00 91.12 259 LEU A C 1
ATOM 1946 O O . LEU A 1 259 ? 2.957 18.755 -14.318 1.00 91.12 259 LEU A O 1
ATOM 1950 N N . GLN A 1 260 ? 1.670 16.914 -14.073 1.00 96.50 260 GLN A N 1
ATOM 1951 C CA . GLN A 1 260 ? 2.355 16.124 -15.088 1.00 96.50 260 GLN A CA 1
ATOM 1952 C C . GLN A 1 260 ? 2.103 16.727 -16.479 1.00 96.50 260 GLN A C 1
ATOM 1954 O O . GLN A 1 260 ? 0.983 17.143 -16.784 1.00 96.50 260 GLN A O 1
ATOM 1959 N N . ASN A 1 261 ? 3.140 16.800 -17.313 1.00 95.19 261 ASN A N 1
ATOM 1960 C CA . ASN A 1 261 ? 3.017 17.274 -18.684 1.00 95.19 261 ASN A CA 1
ATOM 1961 C C . ASN A 1 261 ? 2.169 16.292 -19.511 1.00 95.19 261 ASN A C 1
ATOM 1963 O O . ASN A 1 261 ? 2.242 15.082 -19.294 1.00 95.19 261 ASN A O 1
ATOM 1967 N N . TYR A 1 262 ? 1.371 16.801 -20.449 1.00 88.06 262 TYR A N 1
ATOM 1968 C CA . TYR A 1 262 ? 0.563 15.970 -21.345 1.00 88.06 262 TYR A CA 1
ATOM 1969 C C . TYR A 1 262 ? 0.635 16.471 -22.798 1.00 88.06 262 TYR A C 1
ATOM 1971 O O . TYR A 1 262 ? 0.436 17.672 -23.032 1.00 88.06 262 TYR A O 1
ATOM 1979 N N . PRO A 1 263 ? 0.881 15.576 -23.776 1.00 91.12 263 PRO A N 1
ATOM 1980 C CA . PRO A 1 263 ? 1.167 14.137 -23.619 1.00 91.12 263 PRO A CA 1
ATOM 1981 C C . PRO A 1 263 ? 2.522 13.859 -22.935 1.00 91.12 263 PRO A C 1
ATOM 1983 O O . PRO A 1 263 ? 3.355 14.760 -22.832 1.00 91.12 263 PRO A O 1
ATOM 1986 N N . ASN A 1 264 ? 2.721 12.642 -22.417 1.00 83.81 264 ASN A N 1
ATOM 1987 C CA . ASN A 1 264 ? 4.002 12.138 -21.904 1.00 83.81 264 ASN A CA 1
ATOM 1988 C C . ASN A 1 264 ? 4.030 10.589 -21.973 1.00 83.81 264 ASN A C 1
ATOM 1990 O O . ASN A 1 264 ? 3.297 9.966 -21.202 1.00 83.81 264 ASN A O 1
ATOM 1994 N N . PRO A 1 265 ? 4.838 9.956 -22.848 1.00 93.06 265 PRO A N 1
ATOM 1995 C CA . PRO A 1 265 ? 5.833 10.571 -23.731 1.00 93.06 265 PRO A CA 1
ATOM 1996 C C . PRO A 1 265 ? 5.236 11.557 -24.746 1.00 93.06 265 PRO A C 1
ATOM 1998 O O . PRO A 1 265 ? 4.049 11.481 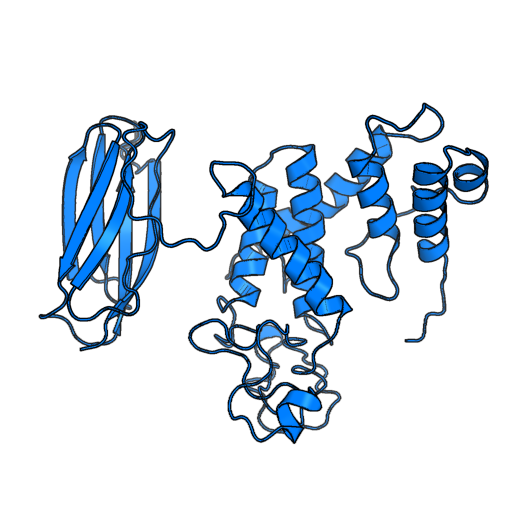-25.054 1.00 93.06 265 PRO A O 1
ATOM 2001 N N . PHE A 1 266 ? 6.030 12.513 -25.228 1.00 94.25 266 PHE A N 1
ATOM 2002 C CA . PHE A 1 266 ? 5.575 13.544 -26.171 1.00 94.25 266 PHE A CA 1
ATOM 2003 C C . PHE A 1 266 ? 6.440 13.618 -27.429 1.00 94.25 266 PHE A C 1
ATOM 2005 O O . PHE A 1 266 ? 7.612 13.256 -27.380 1.00 94.25 266 PHE A O 1
ATOM 2012 N N . ASN A 1 267 ? 5.856 14.106 -28.532 1.00 88.81 267 ASN A N 1
ATOM 2013 C CA . ASN A 1 267 ? 6.543 14.380 -29.796 1.00 88.81 267 ASN A CA 1
ATOM 2014 C C . ASN A 1 267 ? 5.827 15.485 -30.613 1.00 88.81 267 ASN A C 1
ATOM 2016 O O . ASN A 1 267 ? 4.642 15.330 -30.909 1.00 88.81 267 ASN A O 1
ATOM 2020 N N . PRO A 1 268 ? 6.489 16.591 -31.004 1.00 91.31 268 PRO A N 1
ATOM 2021 C CA . PRO A 1 268 ? 7.637 17.203 -30.341 1.00 91.31 268 PRO A CA 1
ATOM 2022 C C . PRO A 1 268 ? 7.210 18.125 -29.194 1.00 91.31 268 PRO A C 1
ATOM 2024 O O . PRO A 1 268 ? 8.060 18.709 -28.525 1.00 91.31 268 PRO A O 1
ATOM 2027 N N . ALA A 1 269 ? 5.901 18.291 -28.969 1.00 96.00 269 ALA A N 1
ATOM 2028 C CA . ALA A 1 269 ? 5.358 19.262 -28.031 1.00 96.00 269 ALA A CA 1
ATOM 2029 C C . ALA A 1 269 ? 4.523 18.627 -26.911 1.00 96.00 269 ALA A C 1
ATOM 2031 O O . ALA A 1 269 ? 3.830 17.629 -27.107 1.00 96.00 269 ALA A O 1
ATOM 2032 N N . THR A 1 270 ? 4.570 19.243 -25.733 1.00 95.38 270 THR A N 1
ATOM 2033 C CA . THR A 1 270 ? 3.772 18.878 -24.559 1.00 95.38 270 THR A CA 1
ATOM 2034 C C . THR A 1 270 ? 3.287 20.127 -23.833 1.00 95.38 270 THR A C 1
ATOM 2036 O O . THR A 1 270 ? 3.884 21.197 -23.952 1.00 95.38 270 THR A O 1
ATOM 2039 N N . ASN A 1 271 ? 2.205 20.006 -23.069 1.00 95.56 271 ASN A N 1
ATOM 2040 C CA . ASN A 1 271 ? 1.696 21.085 -22.233 1.00 95.56 271 ASN A CA 1
ATOM 2041 C C . ASN A 1 271 ? 2.026 20.823 -20.766 1.00 95.56 271 ASN A C 1
ATOM 2043 O O . ASN A 1 271 ? 1.657 19.785 -20.218 1.00 95.56 271 ASN A O 1
ATOM 2047 N N . ILE A 1 272 ? 2.653 21.800 -20.117 1.00 96.00 272 ILE A N 1
ATOM 2048 C CA . ILE A 1 272 ? 2.917 21.815 -18.679 1.00 96.00 272 ILE A CA 1
ATOM 2049 C C . ILE A 1 272 ? 1.880 22.719 -18.019 1.00 96.00 272 ILE A C 1
ATOM 2051 O O . ILE A 1 272 ? 1.703 23.871 -18.419 1.00 96.00 272 ILE A O 1
ATOM 2055 N N . GLN A 1 273 ? 1.183 22.193 -17.015 1.00 94.88 273 GLN A N 1
ATOM 2056 C CA . GLN A 1 273 ? 0.180 22.933 -16.255 1.00 94.88 273 GLN A CA 1
ATOM 2057 C C . GLN A 1 273 ? 0.650 23.132 -14.815 1.00 94.88 273 GLN A C 1
ATOM 2059 O O . GLN A 1 273 ? 1.209 22.220 -14.204 1.00 94.88 273 GLN A O 1
ATOM 2064 N N . PHE A 1 274 ? 0.431 24.326 -14.276 1.00 92.81 274 PHE A N 1
ATOM 2065 C CA . PHE A 1 274 ? 0.793 24.657 -12.903 1.00 92.81 274 PHE A CA 1
ATOM 2066 C C . PHE A 1 274 ? -0.148 25.705 -12.309 1.00 92.81 274 PHE A C 1
ATOM 2068 O O . PHE A 1 274 ? -0.803 26.456 -13.036 1.00 92.81 274 PHE A O 1
ATOM 2075 N N . SER A 1 275 ? -0.195 25.759 -10.982 1.00 91.25 275 SER A N 1
ATOM 2076 C CA . SER A 1 275 ? -0.971 26.731 -10.222 1.00 91.25 275 SER A CA 1
ATOM 2077 C C . SER A 1 275 ? -0.068 27.643 -9.398 1.00 91.25 275 SER A C 1
ATOM 2079 O O . SER A 1 275 ? 0.974 27.228 -8.884 1.00 91.25 275 SER A O 1
ATOM 2081 N N . VAL A 1 276 ? -0.485 28.899 -9.264 1.00 88.06 276 VAL A N 1
ATOM 2082 C CA . VAL A 1 276 ? 0.155 29.921 -8.432 1.00 88.06 276 VAL A CA 1
ATOM 2083 C C . VAL A 1 276 ? -0.865 30.372 -7.392 1.00 88.06 276 VAL A C 1
ATOM 2085 O O . VAL A 1 276 ? -1.955 30.804 -7.763 1.00 88.06 276 VAL A O 1
ATOM 2088 N N . GLY A 1 277 ? -0.526 30.265 -6.105 1.00 82.00 277 GLY A N 1
ATOM 2089 C CA . GLY A 1 277 ? -1.452 30.578 -5.004 1.00 82.00 277 GLY A CA 1
ATOM 2090 C C . GLY A 1 277 ? -1.509 32.060 -4.607 1.00 82.00 277 GLY A C 1
ATOM 2091 O O . GLY A 1 277 ? -2.489 32.507 -4.023 1.00 82.00 277 GLY A O 1
ATOM 2092 N N . SER A 1 278 ? -0.482 32.853 -4.926 1.00 82.00 278 SER A N 1
ATOM 2093 C CA . SER A 1 278 ? -0.436 34.297 -4.634 1.00 82.00 278 SER A CA 1
ATOM 2094 C C . SER A 1 278 ? 0.476 35.046 -5.611 1.00 82.00 278 SER A C 1
ATOM 2096 O O . SER A 1 278 ? 1.308 34.433 -6.279 1.00 82.00 278 SER A O 1
ATOM 2098 N N . HIS A 1 279 ? 0.317 36.369 -5.735 1.00 85.06 279 HIS A N 1
ATOM 2099 C CA . HIS A 1 279 ? 1.078 37.168 -6.702 1.00 85.06 279 HIS A CA 1
ATOM 2100 C C . HIS A 1 279 ? 2.575 37.224 -6.352 1.00 85.06 279 HIS A C 1
ATOM 2102 O O . HIS A 1 279 ? 2.964 37.903 -5.403 1.00 85.06 279 HIS A O 1
ATOM 2108 N N . GLN A 1 280 ? 3.420 36.531 -7.122 1.00 86.81 280 GLN A N 1
ATOM 2109 C CA . GLN A 1 280 ? 4.862 36.448 -6.861 1.00 86.81 280 GLN A CA 1
ATOM 2110 C C . GLN A 1 280 ? 5.667 35.981 -8.072 1.00 86.81 280 GLN A C 1
ATOM 2112 O O . GLN A 1 280 ? 5.104 35.609 -9.099 1.00 86.81 280 GLN A O 1
ATOM 2117 N N . TRP A 1 281 ? 6.993 35.992 -7.934 1.00 89.25 281 TRP A N 1
ATOM 2118 C CA . TRP A 1 281 ? 7.904 35.469 -8.946 1.00 89.25 281 TRP A CA 1
ATOM 2119 C C . TRP A 1 281 ? 7.804 33.943 -9.056 1.00 89.25 281 TRP A C 1
ATOM 2121 O O . TRP A 1 281 ? 7.767 33.238 -8.042 1.00 89.25 281 TRP A O 1
ATOM 2131 N N . VAL A 1 282 ? 7.765 33.463 -10.296 1.00 91.81 282 VAL A N 1
ATOM 2132 C CA . VAL A 1 282 ? 7.672 32.055 -10.668 1.00 91.81 282 VAL A CA 1
ATOM 2133 C C . VAL A 1 282 ? 8.705 31.764 -11.754 1.00 91.81 282 VAL A C 1
ATOM 2135 O O . VAL A 1 282 ? 8.750 32.451 -12.773 1.00 91.81 282 VAL A O 1
ATOM 2138 N N . GLY A 1 283 ? 9.493 30.714 -11.545 1.00 94.00 283 GLY A N 1
ATOM 2139 C CA . GLY A 1 283 ? 10.429 30.165 -12.518 1.00 94.00 283 GLY A CA 1
ATOM 2140 C C . GLY A 1 283 ? 10.003 28.762 -12.935 1.00 94.00 283 GLY A C 1
ATOM 2141 O O . GLY A 1 283 ? 9.825 27.902 -12.076 1.00 94.00 283 GLY A O 1
ATOM 2142 N N . LEU A 1 284 ? 9.852 28.515 -14.235 1.00 96.38 284 LEU A N 1
ATOM 2143 C CA . LEU A 1 284 ? 9.640 27.183 -14.802 1.00 96.38 284 LEU A CA 1
ATOM 2144 C C . LEU A 1 284 ? 10.763 26.890 -15.791 1.00 96.38 284 LEU A C 1
ATOM 2146 O O . LEU A 1 284 ? 10.857 27.536 -16.835 1.00 96.38 284 LEU A O 1
ATOM 2150 N N . LYS A 1 285 ? 11.598 25.908 -15.466 1.00 97.19 285 LYS A N 1
ATOM 2151 C CA . LYS A 1 285 ? 12.801 25.565 -16.232 1.00 97.19 285 LYS A CA 1
ATOM 2152 C C . LYS A 1 285 ? 12.838 24.083 -16.562 1.00 97.19 285 LYS A C 1
ATOM 2154 O O . LYS A 1 285 ? 12.263 23.277 -15.832 1.00 97.19 285 LYS A O 1
ATOM 2159 N N . VAL A 1 286 ? 13.505 23.737 -17.654 1.00 96.94 286 VAL A N 1
ATOM 2160 C CA . VAL A 1 286 ? 13.707 22.374 -18.143 1.00 96.94 286 VAL A CA 1
ATOM 2161 C C . VAL A 1 286 ? 15.182 22.018 -18.057 1.00 96.94 286 VAL A C 1
ATOM 2163 O O . VAL A 1 286 ? 16.036 22.820 -18.426 1.00 96.94 286 VAL A O 1
ATOM 2166 N N . TYR A 1 287 ? 15.458 20.796 -17.621 1.00 95.19 287 TYR A N 1
ATOM 2167 C CA . TYR A 1 287 ? 16.781 20.246 -17.390 1.00 95.19 287 TYR A CA 1
ATOM 2168 C C . TYR A 1 287 ? 16.946 18.891 -18.079 1.00 95.19 287 TYR A C 1
ATOM 2170 O O . TYR A 1 287 ? 15.986 18.119 -18.182 1.00 95.19 287 TYR A O 1
ATOM 2178 N N . ASP A 1 288 ? 18.163 18.592 -18.524 1.00 90.56 288 ASP A N 1
ATOM 2179 C CA . ASP A 1 288 ? 18.548 17.249 -18.962 1.00 90.56 288 ASP A CA 1
ATOM 2180 C C . ASP A 1 288 ? 18.808 16.302 -17.768 1.00 90.56 288 ASP A C 1
ATOM 2182 O O . ASP A 1 288 ? 18.668 16.673 -16.599 1.00 90.56 288 ASP A O 1
ATOM 2186 N N . VAL A 1 289 ? 19.187 15.051 -18.052 1.00 88.25 289 VAL A N 1
ATOM 2187 C CA . VAL A 1 289 ? 19.493 14.040 -17.019 1.00 88.25 289 VAL A CA 1
ATOM 2188 C C . VAL A 1 289 ? 20.729 14.354 -16.171 1.00 88.25 289 VAL A C 1
ATOM 2190 O O . VAL A 1 289 ? 20.892 13.760 -15.108 1.00 88.25 289 VAL A O 1
ATOM 2193 N N . LEU A 1 290 ? 21.597 15.259 -16.631 1.00 80.81 290 LEU A N 1
ATOM 2194 C CA . LEU A 1 290 ? 22.790 15.711 -15.915 1.00 80.81 290 LEU A CA 1
ATOM 2195 C C . LEU A 1 290 ? 22.509 16.963 -15.067 1.00 80.81 290 LEU A C 1
ATOM 2197 O O . LEU A 1 290 ? 23.369 17.382 -14.297 1.00 80.81 290 LEU A O 1
ATOM 2201 N N . GLY A 1 291 ? 21.307 17.538 -15.177 1.00 80.31 291 GLY A N 1
ATOM 2202 C CA . GLY A 1 291 ? 20.905 18.750 -14.470 1.00 80.31 291 GLY A CA 1
ATOM 2203 C C . GLY A 1 291 ? 21.290 20.045 -15.186 1.00 80.31 291 GLY A C 1
ATOM 2204 O O . GLY A 1 291 ? 21.165 21.113 -14.586 1.00 80.31 291 GLY A O 1
ATOM 2205 N N . ASN A 1 292 ? 21.727 19.991 -16.449 1.00 85.00 292 ASN A N 1
ATOM 2206 C CA . ASN A 1 292 ? 21.956 21.202 -17.234 1.00 85.00 292 ASN A CA 1
ATOM 2207 C C . ASN A 1 292 ? 20.615 21.806 -17.640 1.00 85.00 292 ASN A C 1
ATOM 2209 O O . ASN A 1 292 ? 19.730 21.090 -18.109 1.00 85.00 292 ASN A O 1
ATOM 2213 N N . GLU A 1 293 ? 20.466 23.120 -17.488 1.00 94.44 293 GLU A N 1
ATOM 2214 C CA . GLU A 1 293 ? 19.293 23.837 -17.984 1.00 94.44 293 GLU A CA 1
ATOM 2215 C C . GLU A 1 293 ? 19.294 23.830 -19.518 1.00 94.44 293 GLU A C 1
ATOM 2217 O O . GLU A 1 293 ? 20.225 24.330 -20.146 1.00 94.44 293 GLU A O 1
ATOM 2222 N N . VAL A 1 294 ? 18.242 23.276 -20.118 1.00 95.38 294 VAL A N 1
ATOM 2223 C CA . VAL A 1 294 ? 18.071 23.206 -21.579 1.00 95.38 294 VAL A CA 1
ATOM 2224 C C . VAL A 1 294 ? 16.989 24.154 -22.095 1.00 95.38 294 VAL A C 1
ATOM 2226 O O . VAL A 1 294 ? 16.959 24.452 -23.285 1.00 95.38 294 VAL A O 1
ATOM 2229 N N . ALA A 1 295 ? 16.103 24.643 -21.220 1.00 95.50 295 ALA A N 1
ATOM 2230 C CA . ALA A 1 295 ? 15.159 25.709 -21.546 1.00 95.50 295 ALA A CA 1
ATOM 2231 C C . ALA A 1 295 ? 14.655 26.431 -20.288 1.00 95.50 295 ALA A C 1
ATOM 2233 O O . ALA A 1 295 ? 14.372 25.801 -19.271 1.00 95.50 295 ALA A O 1
ATOM 2234 N N . THR A 1 296 ? 14.431 27.740 -20.392 1.00 96.19 296 THR A N 1
ATOM 2235 C CA . THR A 1 296 ? 13.609 28.502 -19.442 1.00 96.19 296 THR A CA 1
ATOM 2236 C C . THR A 1 296 ? 12.263 28.795 -20.100 1.00 96.19 296 THR A C 1
ATOM 2238 O O . THR A 1 296 ? 12.209 29.414 -21.159 1.00 96.19 296 THR A O 1
ATOM 2241 N N . LEU A 1 297 ? 11.174 28.317 -19.495 1.00 95.88 297 LEU A N 1
ATOM 2242 C CA . LEU A 1 297 ? 9.810 28.467 -20.014 1.00 95.88 297 LEU A CA 1
ATOM 2243 C C . LEU A 1 297 ? 9.090 29.667 -19.397 1.00 95.88 297 LEU A C 1
ATOM 2245 O O . LEU A 1 297 ? 8.267 30.297 -20.056 1.00 95.88 297 LEU A O 1
ATOM 2249 N N . ILE A 1 298 ? 9.371 29.954 -18.122 1.00 95.44 298 ILE A N 1
ATOM 2250 C CA . ILE A 1 298 ? 8.846 31.107 -17.382 1.00 95.44 298 ILE A CA 1
ATOM 2251 C C . ILE A 1 298 ? 9.928 31.603 -16.427 1.00 95.44 298 ILE A C 1
ATOM 2253 O O . ILE A 1 298 ? 10.573 30.793 -15.763 1.00 95.44 298 ILE A O 1
ATOM 2257 N N . ASP A 1 299 ? 10.070 32.921 -16.326 1.00 92.94 299 ASP A N 1
ATOM 2258 C CA . ASP A 1 299 ? 10.894 33.616 -15.334 1.00 92.94 299 ASP A CA 1
ATOM 2259 C C . ASP A 1 299 ? 10.304 35.020 -15.103 1.00 92.94 299 ASP A C 1
ATOM 2261 O O . ASP A 1 299 ? 10.779 36.020 -15.637 1.00 92.94 299 ASP A O 1
ATOM 2265 N N . GLU A 1 300 ? 9.168 35.099 -14.404 1.00 91.00 300 GLU A N 1
ATOM 2266 C CA . GLU A 1 300 ? 8.476 36.376 -14.179 1.00 91.00 300 GLU A CA 1
ATOM 2267 C C . GLU A 1 300 ? 7.507 36.335 -12.988 1.00 91.00 300 GLU A C 1
ATOM 2269 O O . GLU A 1 300 ? 7.203 35.281 -12.427 1.00 91.00 300 GLU A O 1
ATOM 2274 N N . LYS A 1 301 ? 6.980 37.504 -12.592 1.00 88.75 301 LYS A N 1
ATOM 2275 C CA . LYS A 1 301 ? 5.901 37.591 -11.598 1.00 88.75 301 LYS A CA 1
ATOM 2276 C C . LYS A 1 301 ? 4.561 37.194 -12.216 1.00 88.75 301 LYS A C 1
ATOM 2278 O O . LYS A 1 301 ? 4.121 37.798 -13.190 1.00 88.75 301 LYS A O 1
ATOM 2283 N N . LYS A 1 302 ? 3.874 36.231 -11.601 1.00 87.06 302 LYS A N 1
ATOM 2284 C CA . LYS A 1 302 ? 2.536 35.772 -11.995 1.00 87.06 302 LYS A CA 1
ATOM 2285 C C . LYS A 1 302 ? 1.516 36.072 -10.887 1.00 87.06 302 LYS A C 1
ATOM 2287 O O . LYS A 1 302 ? 1.823 35.842 -9.717 1.00 87.06 302 LYS A O 1
ATOM 2292 N N . PRO A 1 303 ? 0.303 36.572 -11.207 1.00 87.62 303 PRO A N 1
ATOM 2293 C CA . PRO A 1 303 ? -0.804 36.603 -10.250 1.00 87.62 303 PRO A CA 1
ATOM 2294 C C . PRO A 1 303 ? -1.259 35.188 -9.861 1.00 87.62 303 PRO A C 1
ATOM 2296 O O . PRO A 1 303 ? -0.887 34.204 -10.504 1.00 87.62 303 PRO A O 1
ATOM 2299 N N . ALA A 1 304 ? -2.079 35.087 -8.813 1.00 85.19 304 ALA A N 1
ATOM 2300 C CA . ALA A 1 304 ? -2.697 33.817 -8.450 1.00 85.19 304 ALA A CA 1
ATOM 2301 C C . ALA A 1 304 ? -3.569 33.297 -9.606 1.00 85.19 304 ALA A C 1
ATOM 2303 O O . ALA A 1 304 ? -4.323 34.063 -10.208 1.00 85.19 304 ALA A O 1
ATOM 2304 N N . GLY A 1 305 ? -3.453 32.013 -9.937 1.00 86.88 305 GLY A N 1
ATOM 2305 C CA . GLY A 1 305 ? -4.166 31.430 -11.070 1.00 86.88 305 GLY A CA 1
ATOM 2306 C C . GLY A 1 305 ? -3.576 30.116 -11.567 1.00 86.88 305 GLY A C 1
ATOM 2307 O O . GLY A 1 305 ? -2.525 29.667 -11.111 1.00 86.88 305 GLY A O 1
ATOM 2308 N N . ASN A 1 306 ? -4.280 29.510 -12.521 1.00 87.94 306 ASN A N 1
ATOM 2309 C CA . ASN A 1 306 ? -3.837 28.321 -13.242 1.00 87.94 306 ASN A CA 1
ATOM 2310 C C . ASN A 1 306 ? -3.242 28.721 -14.589 1.00 87.94 306 ASN A C 1
ATOM 2312 O O . ASN A 1 306 ? -3.826 29.517 -15.325 1.00 87.94 306 ASN A O 1
ATOM 2316 N N . TYR A 1 307 ? -2.109 28.123 -14.929 1.00 91.75 307 TYR A N 1
ATOM 2317 C CA . TYR A 1 307 ? -1.359 28.427 -16.135 1.00 91.75 307 TYR A CA 1
ATOM 2318 C C . TYR A 1 307 ? -1.064 27.156 -16.917 1.00 91.75 307 TYR A C 1
ATOM 2320 O O . TYR A 1 307 ? -0.893 26.071 -16.358 1.00 91.75 307 TYR A O 1
ATOM 2328 N N . ARG A 1 308 ? -0.972 27.317 -18.235 1.00 94.44 308 ARG A N 1
ATOM 2329 C CA . ARG A 1 308 ? -0.548 26.284 -19.172 1.00 94.44 308 ARG A CA 1
ATOM 2330 C C . ARG A 1 308 ? 0.542 26.863 -20.059 1.00 94.44 308 ARG A C 1
ATOM 2332 O O . ARG A 1 308 ? 0.347 27.927 -20.639 1.00 94.44 308 ARG A O 1
ATOM 2339 N N . VAL A 1 309 ? 1.658 26.154 -20.171 1.00 95.56 309 VAL A N 1
ATOM 2340 C CA . VAL A 1 309 ? 2.758 26.499 -21.074 1.00 95.56 309 VAL A CA 1
ATOM 2341 C C . VAL A 1 309 ? 3.033 25.325 -21.996 1.00 95.56 309 VAL A C 1
ATOM 2343 O O . VAL A 1 309 ? 3.137 24.186 -21.546 1.00 95.56 309 VAL A O 1
ATOM 2346 N N . SER A 1 310 ? 3.139 25.616 -23.289 1.00 96.06 310 SER A N 1
ATOM 2347 C CA . SER A 1 310 ? 3.567 24.645 -24.288 1.00 96.06 310 SER A CA 1
ATOM 2348 C C . SER A 1 310 ? 5.091 24.601 -24.328 1.00 96.06 310 SER A C 1
ATOM 2350 O O . SER A 1 310 ? 5.737 25.640 -24.447 1.00 96.06 310 SER A O 1
ATOM 2352 N N . PHE A 1 311 ? 5.660 23.402 -24.274 1.00 97.06 311 PHE A N 1
ATOM 2353 C CA . PHE A 1 311 ? 7.082 23.154 -24.470 1.00 97.06 311 PHE A CA 1
ATOM 2354 C C . PHE A 1 311 ? 7.282 22.343 -25.749 1.00 97.06 311 PHE A C 1
ATOM 2356 O O . PHE A 1 311 ? 6.652 21.301 -25.910 1.00 97.06 311 PHE A O 1
ATOM 2363 N N . ASN A 1 312 ? 8.140 22.824 -26.650 1.00 96.44 312 ASN A N 1
ATOM 2364 C CA . ASN A 1 312 ? 8.500 22.145 -27.893 1.00 96.44 312 ASN A CA 1
ATOM 2365 C C . ASN A 1 312 ? 9.980 21.743 -27.834 1.00 96.44 312 ASN A C 1
ATOM 2367 O O . ASN A 1 312 ? 10.851 22.604 -27.730 1.00 96.44 312 ASN A O 1
ATOM 2371 N N . ALA A 1 313 ? 10.241 20.440 -27.907 1.00 94.75 313 ALA A N 1
ATOM 2372 C CA . ALA A 1 313 ? 11.566 19.845 -27.784 1.00 94.75 313 ALA A CA 1
ATOM 2373 C C . ALA A 1 313 ? 12.193 19.469 -29.137 1.00 94.75 313 ALA A C 1
ATOM 2375 O O . ALA A 1 313 ? 13.157 18.716 -29.161 1.00 94.75 313 ALA A O 1
ATOM 2376 N N . ALA A 1 314 ? 11.702 19.987 -30.270 1.00 93.56 314 ALA A N 1
ATOM 2377 C CA . ALA A 1 314 ? 12.190 19.610 -31.605 1.00 93.56 314 ALA A CA 1
ATOM 2378 C C . ALA A 1 314 ? 13.713 19.781 -31.812 1.00 93.56 314 ALA A C 1
ATOM 2380 O O . ALA A 1 314 ? 14.276 19.143 -32.693 1.00 93.56 314 ALA A O 1
ATOM 2381 N N . GLN A 1 315 ? 14.374 20.627 -31.014 1.00 93.06 315 GLN A N 1
ATOM 2382 C CA . GLN A 1 315 ? 15.827 20.862 -31.058 1.00 93.06 315 GLN A CA 1
ATOM 2383 C C . GLN A 1 315 ? 16.623 20.048 -30.019 1.00 93.06 315 GLN A C 1
ATOM 2385 O O . GLN A 1 315 ? 17.834 20.212 -29.902 1.00 93.06 315 GLN A O 1
ATOM 2390 N N . LEU A 1 316 ? 15.953 19.206 -29.232 1.00 93.56 316 LEU A N 1
ATOM 2391 C CA . LEU A 1 316 ? 16.562 18.339 -28.225 1.00 93.56 316 LEU A CA 1
ATOM 2392 C C . LEU A 1 316 ? 16.662 16.901 -28.747 1.00 93.56 316 LEU A C 1
ATOM 2394 O O . LEU A 1 316 ? 16.081 16.568 -29.774 1.00 93.56 316 LEU A O 1
ATOM 2398 N N . THR A 1 317 ? 17.399 16.034 -28.061 1.00 93.69 317 THR A N 1
ATOM 2399 C CA . THR A 1 317 ? 17.479 14.605 -28.393 1.00 93.69 317 THR A CA 1
ATOM 2400 C C . THR A 1 317 ? 16.384 13.812 -27.677 1.00 93.69 317 THR A C 1
ATOM 2402 O O . THR A 1 317 ? 15.933 14.195 -26.601 1.00 93.69 317 THR A O 1
ATOM 2405 N N . SER A 1 318 ? 15.948 12.679 -28.239 1.00 92.44 318 SER A N 1
ATOM 2406 C CA . SER A 1 318 ? 15.061 11.753 -27.517 1.00 92.44 318 SER A CA 1
ATOM 2407 C C . SER A 1 318 ? 15.679 11.359 -26.176 1.00 92.44 318 SER A C 1
ATOM 2409 O O . SER A 1 318 ? 16.860 11.013 -26.106 1.00 92.44 318 SER A O 1
ATOM 2411 N N . GLY A 1 319 ? 14.892 11.387 -25.104 1.00 91.69 319 GLY A N 1
ATOM 2412 C CA . GLY A 1 319 ? 15.421 11.125 -23.775 1.00 91.69 319 GLY A CA 1
ATOM 2413 C C . GLY A 1 319 ? 14.520 11.568 -22.633 1.00 91.69 319 GLY A C 1
ATOM 2414 O O . GLY A 1 319 ? 13.362 11.956 -22.803 1.00 91.69 319 GLY A O 1
ATOM 2415 N N . ILE A 1 320 ? 15.081 11.469 -21.432 1.00 93.81 320 ILE A N 1
ATOM 2416 C CA . ILE A 1 320 ? 14.434 11.896 -20.196 1.00 93.81 320 ILE A CA 1
ATOM 2417 C C . ILE A 1 320 ? 14.841 13.338 -19.908 1.00 93.81 320 ILE A C 1
ATOM 2419 O O . ILE A 1 320 ? 16.021 13.674 -19.932 1.00 93.81 320 ILE A O 1
ATOM 2423 N N . TYR A 1 321 ? 13.856 14.158 -19.568 1.00 95.38 321 TYR A N 1
ATOM 2424 C CA . TYR A 1 321 ? 14.047 15.528 -19.116 1.00 95.38 321 TYR A CA 1
ATOM 2425 C C . TYR A 1 321 ? 13.293 15.749 -17.811 1.00 95.38 321 TYR A C 1
ATOM 2427 O O . TYR A 1 321 ? 12.332 15.042 -17.488 1.00 95.38 321 TYR A O 1
ATOM 2435 N N . PHE A 1 322 ? 13.702 16.766 -17.071 1.00 95.56 322 PHE A N 1
ATOM 2436 C CA . PHE A 1 322 ? 13.024 17.207 -15.864 1.00 95.56 322 PHE A CA 1
ATOM 2437 C C . PHE A 1 322 ? 12.575 18.643 -16.046 1.00 95.56 322 PHE A C 1
ATOM 2439 O O . PHE A 1 322 ? 13.309 19.451 -16.596 1.00 95.56 322 PHE A O 1
ATOM 2446 N N . TYR A 1 323 ? 11.385 18.982 -15.576 1.00 96.44 323 TYR A N 1
ATOM 2447 C CA . TYR A 1 323 ? 10.967 20.373 -15.479 1.00 96.44 323 TYR A CA 1
ATOM 2448 C C . TYR A 1 323 ? 10.686 20.713 -14.025 1.00 96.44 323 TYR A C 1
ATOM 2450 O O . TYR A 1 323 ? 10.125 19.907 -13.277 1.00 96.44 323 TYR A O 1
ATOM 2458 N N . GLN A 1 324 ? 11.125 21.899 -13.623 1.00 95.38 324 GLN A N 1
ATOM 2459 C CA . GLN A 1 324 ? 11.068 22.359 -12.249 1.00 95.38 324 GLN A CA 1
ATOM 2460 C C . GLN A 1 324 ? 10.346 23.694 -12.173 1.00 95.38 324 GLN A C 1
ATOM 2462 O O . GLN A 1 324 ? 10.711 24.644 -12.865 1.00 95.38 324 GLN A O 1
ATOM 2467 N N . LEU A 1 325 ? 9.342 23.748 -11.304 1.00 94.88 325 LEU A N 1
ATOM 2468 C CA . LEU A 1 325 ? 8.658 24.965 -10.906 1.00 94.88 325 LEU A CA 1
ATOM 2469 C C . LEU A 1 325 ? 9.246 25.453 -9.587 1.00 94.88 325 LEU A C 1
ATOM 2471 O O . LEU A 1 325 ? 9.326 24.700 -8.616 1.00 94.88 325 LEU A O 1
ATOM 2475 N N . GLN A 1 326 ? 9.619 26.721 -9.556 1.00 91.19 326 GLN A N 1
ATOM 2476 C CA . GLN A 1 326 ? 10.130 27.413 -8.388 1.00 91.19 326 GLN A CA 1
ATOM 2477 C C . GL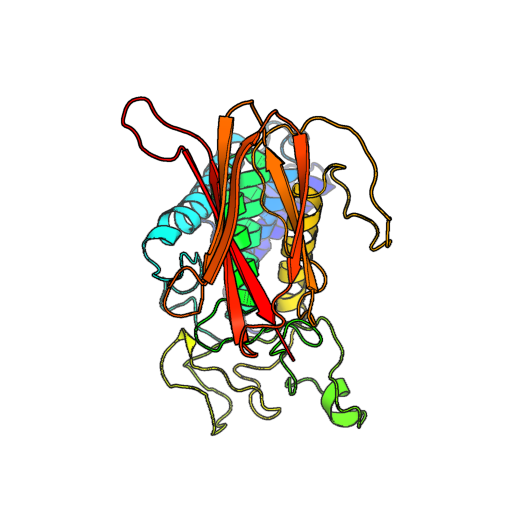N A 1 326 ? 9.286 28.654 -8.145 1.00 91.19 326 GLN A C 1
ATOM 2479 O O . GLN A 1 326 ? 9.014 29.404 -9.081 1.00 91.19 326 GLN A O 1
ATOM 2484 N N . ALA A 1 327 ? 8.878 28.885 -6.901 1.00 85.88 327 ALA A N 1
ATOM 2485 C CA . ALA A 1 327 ? 8.122 30.076 -6.546 1.00 85.88 327 ALA A CA 1
ATOM 2486 C C . ALA A 1 327 ? 8.485 30.603 -5.152 1.00 85.88 327 ALA A C 1
ATOM 2488 O O . ALA A 1 327 ? 8.877 29.844 -4.262 1.00 85.88 327 ALA A O 1
ATOM 2489 N N . GLY A 1 328 ? 8.327 31.919 -5.000 1.00 72.56 328 GLY A N 1
ATOM 2490 C CA . GLY A 1 328 ? 8.501 32.655 -3.749 1.00 72.56 328 GLY A CA 1
ATOM 2491 C C . GLY A 1 328 ? 9.926 33.142 -3.467 1.00 72.56 328 GLY A C 1
ATOM 2492 O O . GLY A 1 328 ? 10.907 32.631 -4.005 1.00 72.56 328 GLY A O 1
ATOM 2493 N N . VAL A 1 329 ? 10.013 34.164 -2.610 1.00 60.41 329 VAL A N 1
ATOM 2494 C CA . VAL A 1 329 ? 11.255 34.710 -2.044 1.00 60.41 329 VAL A CA 1
ATOM 2495 C C . VAL A 1 329 ? 11.005 34.910 -0.549 1.00 60.41 329 VAL A C 1
ATOM 2497 O O . VAL A 1 329 ? 10.174 35.734 -0.168 1.00 60.41 329 VAL A O 1
ATOM 2500 N N . SER A 1 330 ? 11.669 34.124 0.297 1.00 50.97 330 SER A N 1
ATOM 2501 C CA . SER A 1 330 ? 11.710 34.347 1.747 1.00 50.97 330 SER A CA 1
ATOM 2502 C C . SER A 1 330 ? 12.505 35.622 2.059 1.00 50.97 330 SER A C 1
ATOM 2504 O O . SER A 1 330 ? 13.340 36.044 1.258 1.00 50.97 330 SER A O 1
ATOM 2506 N N . SER A 1 331 ? 12.312 36.218 3.240 1.00 50.56 331 SER A N 1
ATOM 2507 C CA . SER A 1 331 ? 13.084 37.380 3.722 1.00 50.56 331 SER A CA 1
ATOM 2508 C C . SER A 1 331 ? 14.606 37.160 3.717 1.00 50.56 331 SER A C 1
ATOM 2510 O O . SER A 1 331 ? 15.359 38.127 3.756 1.00 50.56 331 SER A O 1
ATOM 2512 N N . ASN A 1 332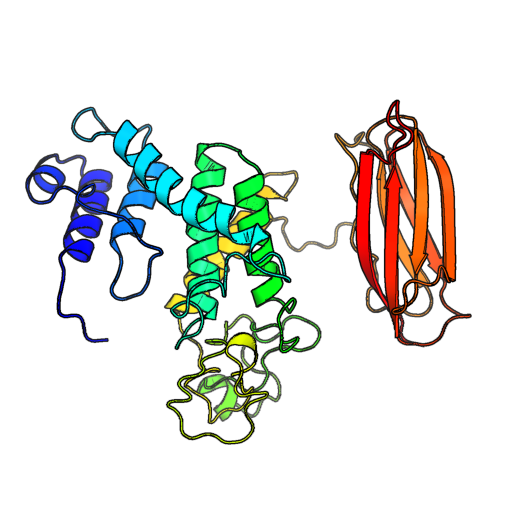 ? 15.047 35.900 3.610 1.00 48.84 332 ASN A N 1
ATOM 2513 C CA . ASN A 1 332 ? 16.447 35.480 3.518 1.00 48.84 332 ASN A CA 1
ATOM 2514 C C . ASN A 1 332 ? 16.864 35.022 2.097 1.00 48.84 332 ASN A C 1
ATOM 2516 O O . ASN A 1 332 ? 17.848 34.308 1.953 1.00 48.84 332 ASN A O 1
ATOM 2520 N N . ALA A 1 333 ? 16.114 35.391 1.050 1.00 49.59 333 ALA A N 1
ATOM 2521 C CA . ALA A 1 333 ? 16.346 35.034 -0.361 1.00 49.59 333 ALA A CA 1
ATOM 2522 C C . ALA A 1 333 ? 16.228 33.533 -0.733 1.00 49.59 333 ALA A C 1
ATOM 2524 O O . ALA A 1 333 ? 16.531 33.153 -1.864 1.00 49.59 333 ALA A O 1
ATOM 2525 N N . GLU A 1 334 ? 15.724 32.680 0.163 1.00 50.84 334 GLU A N 1
ATOM 2526 C CA . GLU A 1 334 ? 15.415 31.273 -0.137 1.00 50.84 334 GLU A CA 1
ATOM 2527 C C . GLU A 1 334 ? 14.050 31.108 -0.835 1.00 50.84 334 GLU A C 1
ATOM 2529 O O . GLU A 1 334 ? 13.079 31.801 -0.518 1.00 50.84 334 GLU A O 1
ATOM 2534 N N . ARG A 1 335 ? 13.967 30.171 -1.791 1.00 61.84 335 ARG A N 1
ATOM 2535 C CA . ARG A 1 335 ? 12.741 29.842 -2.543 1.00 61.84 335 ARG A CA 1
ATOM 2536 C C . ARG A 1 335 ? 11.806 28.996 -1.675 1.00 61.84 335 ARG A C 1
ATOM 2538 O O . ARG A 1 335 ? 12.217 27.952 -1.180 1.00 61.84 335 ARG A O 1
ATOM 2545 N N . THR A 1 336 ? 10.554 29.419 -1.504 1.00 70.31 336 THR A N 1
ATOM 2546 C CA . THR A 1 336 ? 9.595 28.769 -0.585 1.00 70.31 336 THR A CA 1
ATOM 2547 C C . THR A 1 336 ? 8.870 27.569 -1.196 1.00 70.31 336 THR A C 1
ATOM 2549 O O . THR A 1 336 ? 8.314 26.754 -0.462 1.00 70.31 336 THR A O 1
ATOM 2552 N N . PHE A 1 337 ? 8.892 27.422 -2.522 1.00 83.38 337 PHE A N 1
ATOM 2553 C CA . PHE A 1 337 ? 8.313 26.282 -3.223 1.00 83.38 337 PHE A CA 1
ATOM 2554 C C . PHE A 1 337 ? 9.230 25.802 -4.348 1.00 83.38 337 PHE A C 1
ATOM 2556 O O . PHE A 1 337 ? 9.647 26.592 -5.198 1.00 83.38 337 PHE A O 1
ATOM 2563 N N . VAL A 1 338 ? 9.500 24.494 -4.377 1.00 88.25 338 VAL A N 1
ATOM 2564 C CA . VAL A 1 338 ? 10.210 23.812 -5.464 1.00 88.25 338 VAL A CA 1
ATOM 2565 C C . VAL A 1 338 ? 9.504 22.490 -5.753 1.00 88.25 338 VAL A C 1
ATOM 2567 O O . VAL A 1 338 ? 9.361 21.654 -4.863 1.00 88.25 338 VAL A O 1
ATOM 2570 N N . ALA A 1 339 ? 9.084 22.281 -6.998 1.00 88.25 339 ALA A N 1
ATOM 2571 C CA . ALA A 1 339 ? 8.519 21.018 -7.460 1.00 88.25 339 ALA A CA 1
ATOM 2572 C C . ALA A 1 339 ? 9.162 20.608 -8.782 1.00 88.25 339 ALA A C 1
ATOM 2574 O O . ALA A 1 339 ? 9.268 21.424 -9.692 1.00 88.25 339 ALA A O 1
ATOM 2575 N N . THR A 1 340 ? 9.545 19.338 -8.901 1.00 92.25 340 THR A N 1
ATOM 2576 C CA . THR A 1 340 ? 10.170 18.777 -10.106 1.00 92.25 340 THR A CA 1
ATOM 2577 C C . THR A 1 340 ? 9.345 17.600 -10.615 1.00 92.25 340 THR A C 1
ATOM 2579 O O . THR A 1 340 ? 8.870 16.778 -9.828 1.00 92.25 340 THR A O 1
ATOM 2582 N N . LYS A 1 341 ? 9.192 17.490 -11.933 1.00 91.69 341 LYS A N 1
ATOM 2583 C CA . LYS A 1 341 ? 8.519 16.372 -12.603 1.00 91.69 341 LYS A CA 1
ATOM 2584 C C . LYS A 1 341 ? 9.356 15.881 -13.783 1.00 91.69 341 LYS A C 1
ATOM 2586 O O . LYS A 1 341 ? 10.129 16.635 -14.369 1.00 91.69 341 LYS A O 1
ATOM 2591 N N . LYS A 1 342 ? 9.206 14.597 -14.109 1.00 93.94 342 LYS A N 1
ATOM 2592 C CA . LYS A 1 342 ? 9.906 13.920 -15.210 1.00 93.94 342 LYS A CA 1
ATOM 2593 C C . LYS A 1 342 ? 9.048 13.945 -16.472 1.00 93.94 342 LYS A C 1
ATOM 2595 O O . LYS A 1 342 ? 7.868 13.602 -16.400 1.00 93.94 342 LYS A O 1
ATOM 2600 N N . MET A 1 343 ? 9.652 14.219 -17.621 1.00 94.56 343 MET A N 1
ATOM 2601 C CA . MET A 1 343 ? 9.043 14.057 -18.940 1.00 94.56 343 MET A CA 1
ATOM 2602 C C . MET A 1 343 ? 9.918 13.215 -19.868 1.00 94.56 343 MET A C 1
ATOM 2604 O O . MET A 1 343 ? 11.137 13.182 -19.720 1.00 94.56 343 MET A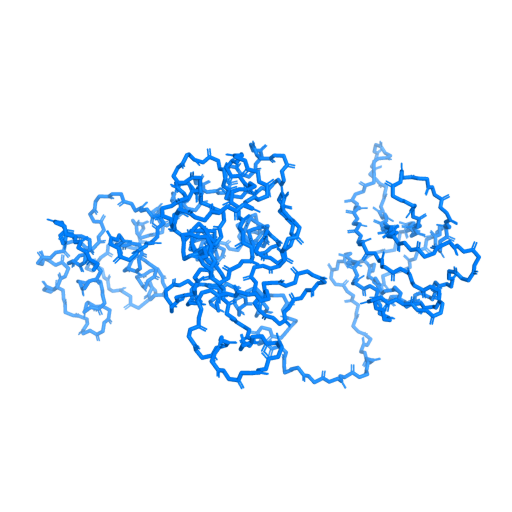 O 1
ATOM 2608 N N . VAL A 1 344 ? 9.283 12.505 -20.799 1.00 95.06 344 VAL A N 1
ATOM 2609 C CA . VAL A 1 344 ? 9.953 11.646 -21.781 1.00 95.06 344 VAL A CA 1
ATOM 2610 C C . VAL A 1 344 ? 9.680 12.204 -23.171 1.00 95.06 344 VAL A C 1
ATOM 2612 O O . VAL A 1 344 ? 8.529 12.265 -23.601 1.00 95.06 344 VAL A O 1
ATOM 2615 N N . PHE A 1 345 ? 10.734 12.629 -23.858 1.00 94.81 345 PHE A N 1
ATOM 2616 C CA . PHE A 1 345 ? 10.667 13.094 -25.237 1.00 94.81 345 PHE A CA 1
ATOM 2617 C C . PHE A 1 345 ? 11.094 11.971 -26.185 1.00 94.81 345 PHE A C 1
ATOM 2619 O O . PHE A 1 345 ? 12.107 11.310 -25.941 1.00 94.81 345 PHE A O 1
ATOM 2626 N N . VAL A 1 346 ? 10.329 11.762 -27.255 1.00 89.44 346 VAL A N 1
ATOM 2627 C CA . VAL A 1 346 ? 10.628 10.784 -28.305 1.00 89.44 346 VAL A CA 1
ATOM 2628 C C . VAL A 1 346 ? 10.476 11.491 -29.650 1.00 89.44 346 VAL A C 1
ATOM 2630 O O . VAL A 1 346 ? 9.373 11.925 -29.962 1.00 89.44 346 VAL A O 1
ATOM 2633 N N . GLN A 1 347 ? 11.568 11.651 -30.402 1.00 77.62 347 GLN A N 1
ATOM 2634 C CA . GLN A 1 347 ? 11.555 12.125 -31.795 1.00 77.62 347 GLN A CA 1
ATOM 2635 C C . GLN A 1 347 ? 11.000 11.084 -32.756 1.00 77.62 347 GLN A C 1
ATOM 2637 O O . GLN A 1 347 ? 11.306 9.884 -32.564 1.00 77.62 347 GLN A O 1
#

Sequence (347 aa):
YGDSNFGDEFQWAAAELFITTKADSFIVARNPLAGSFGVPWWGGVNALGLYSLAFHRAALGSAIDTTRIVSALLSLARGLRDNVTRSAYHLVMGISNGDFVWGSNAIAANQSMALLQAYYLTRDVSFLHAAQQNLDYLLGRNAVGFCFVTGLGSKPTMRPHHRPSQADGIADPVPGLLAGGPNPGRQDGCTGYIGPERARSYLDDWCSYASNEIAINWNAPLAYVAGAIEAIYSPTGKPNPTDVKEGRSGAVPEGFGLLQNYPNPFNPATNIQFSVGSHQWVGLKVYDVLGNEVATLIDEKKPAGNYRVSFNAAQLTSGIYFYQLQAGVSSNAERTFVATKKMVFVQ

Foldseek 3Di:
DDDDDCLLVLLLVLLVCCLVVVDLVSCVVHPLLPDAAEQDDPRGCSVVSLLSCLVCVVVRDPSHDSVSSLVRLCVHLCLQLVCLVVDPLSASADSDPVCQFQLSLLSLLSSLVSLLSNCVVPVPCSSVVNSVSSVVCCCQSFPQRENQWFPHDPHYLQAALDVCQVPVPDRGRDGGFGFSAAHLPQVQPDPDQQDNDRRRRADSHNSRSGTGYTDPSSSVSVVVSVQSSQLVPDPVSHNPDPDPDDDDDWDFDCAWDWDDWPPFQDPFKTKTKIWHNAWWWKWKFKADPVRDTPDTQDTGTDGGGMDITMDGQPVPAFAKMKIKMWTDQDPVRDTPDIDMDIGTYDD

Secondary structure (DSSP, 8-state):
---S--HHHHHHHHHHHHHHH--THHHHHS-TT-S-----BTTB-HHHHHHHHHHTGGG--TTS-HHHHHHHHHHHHHHHHTTGGGSTT--STTSSTTTSSTTHHHHHHHHHHHHHHHHHHH--HHHHHHHHHHHHHHTT-STT--BSBTT-SSSB--S-B-HHHHHS--SS--TTPBB----TT-TT--S--S-SSGGG----STT-HHHHBB-HHHHHHHHHHHHHHHHHHSTTSSPPPS--------PPPSS-EEPPPBSSSBSSEEEEEEEESSSEEEEEEEE-TT--EEEEEEEEEE-SEEEEEEEE-TTSPSEEEEEEEEE---TTS--SEEEEEEEEE--